Protein AF-A0A2Z5IQ96-F1 (afdb_monomer_lite)

Organism: NCBI:txid142651

Sequence (254 aa):
MIYIKNLKFLELTEFNGVIAIQNENSNKLLASFFQFEIENQDSIFRIEGTNVSIRNTIIIDNLTKLSDLYSFSAKNILTKMILNDDKLEYGTFINIPYLVKELEKINNQIDPNFLNLNFDKSKLFKNLLDINQDAFINKDNLDKWLNNYGTDSSSKPIIILNNLDFVNFQYLTKYLSKFYFIILTNNIFKVANNFDELEQCAIVERNEGICINSGLAIHNWVESEQNSSLEINESFNILKNDEFIQIKLKKYLI

Foldseek 3Di:
DKDFAQFAPPDQPPDLQEFEEADPDLVVVLVSLVVCCVVVVFARMQDPNDRHHPVQAAEAEQAAAVCNQADLDCPGLNVVVLVPDPCNDCVNPDPPVVVVVVVCVVCVVPPNPPDDDDDDSSVVCVVVDDDPRPHTDDLVVVLVSLVSDDQPDPDAHEYEYEAHQPAAPVSCVVRSVRHHYYYYHNDNLSRDQFLVSQQSYWYDDPSHTQGDNGSVVQLVVLCVVVVHDDDRNRSSVCCSPPVVSVVVVVVVRD

pLDDT: mean 90.59, std 7.18, range [59.62, 98.31]

Secondary structure (DSSP, 8-state):
-EEETTSBT-EETT--SEEEEE-S-HHHHHHHHHHHHHHHSS-SEEETTEEE-GGGSEEE-TT-BHHHH--SSTTSHHHHHHHT-GGG-GGGT--HHHHHHHHHHHHHHH-TTS------HHHHHHHH----TT-B--HHHHHHHHHH----SSSPPEEEEES-TT--HHHHGGGTTT-EEEEEES-GGGT-SSHHHHTTEEEEETTEEEE---HHHHHHHHHHHHTS---HHHHHHHHHH-HHHHHHHHHHH-

Radius of gyration: 25.37 Å; chains: 1; bounding box: 75×34×68 Å

Structure (mmCIF, N/CA/C/O backbone):
data_AF-A0A2Z5IQ96-F1
#
_entry.id   AF-A0A2Z5IQ96-F1
#
loop_
_atom_site.group_PDB
_atom_site.id
_atom_site.type_symbol
_atom_site.label_atom_id
_atom_site.label_alt_id
_atom_site.label_comp_id
_atom_site.label_asym_id
_atom_site.label_entity_id
_atom_site.label_seq_id
_atom_site.pdbx_PDB_ins_code
_atom_site.Cartn_x
_atom_site.Cartn_y
_atom_site.Cartn_z
_atom_site.occupancy
_atom_site.B_iso_or_equiv
_atom_site.auth_seq_id
_atom_site.auth_comp_id
_atom_site.auth_asym_id
_atom_site.auth_atom_id
_atom_site.pdbx_PDB_model_num
ATOM 1 N N . MET A 1 1 ? -2.584 -14.440 8.429 1.00 91.69 1 MET A N 1
ATOM 2 C CA . MET A 1 1 ? -2.147 -13.724 9.648 1.00 91.69 1 MET A CA 1
ATOM 3 C C . MET A 1 1 ? -1.192 -12.578 9.328 1.00 91.69 1 MET A C 1
ATOM 5 O O . MET A 1 1 ? -0.275 -12.778 8.533 1.00 91.69 1 MET A O 1
ATOM 9 N N . ILE A 1 2 ? -1.372 -11.426 9.978 1.00 94.25 2 ILE A N 1
ATOM 10 C CA . ILE A 1 2 ? -0.424 -10.302 10.030 1.00 94.25 2 ILE A CA 1
ATOM 11 C C . ILE A 1 2 ? -0.177 -9.898 11.490 1.00 94.25 2 ILE A C 1
ATOM 13 O O . ILE A 1 2 ? -1.110 -9.851 12.285 1.00 94.25 2 ILE A O 1
ATOM 17 N N . TYR A 1 3 ? 1.076 -9.607 11.832 1.00 95.38 3 TYR A N 1
ATOM 18 C CA . TYR A 1 3 ? 1.495 -9.114 13.145 1.00 95.38 3 TYR A CA 1
ATOM 19 C C . TYR A 1 3 ? 2.460 -7.931 12.989 1.00 95.38 3 TYR A C 1
ATOM 21 O O . TYR A 1 3 ? 3.391 -8.001 12.177 1.00 95.38 3 TYR A O 1
ATOM 29 N N . ILE A 1 4 ? 2.242 -6.858 13.759 1.00 95.12 4 ILE A N 1
ATOM 30 C CA . ILE A 1 4 ? 3.084 -5.649 13.764 1.00 95.12 4 ILE A CA 1
ATOM 31 C C . ILE A 1 4 ? 3.779 -5.538 15.120 1.00 95.12 4 ILE A C 1
ATOM 33 O O . ILE A 1 4 ? 3.165 -5.189 16.124 1.00 95.12 4 ILE A O 1
ATOM 37 N N . LYS A 1 5 ? 5.080 -5.837 15.152 1.00 93.75 5 LYS A N 1
ATOM 38 C CA . LYS A 1 5 ? 5.797 -6.168 16.395 1.00 93.75 5 LYS A CA 1
ATOM 39 C C . LYS A 1 5 ? 5.919 -5.020 17.399 1.00 93.75 5 LYS A C 1
ATOM 41 O O . LYS A 1 5 ? 6.035 -5.277 18.594 1.00 93.75 5 LYS A O 1
ATOM 46 N N . ASN A 1 6 ? 5.909 -3.767 16.944 1.00 92.12 6 ASN A N 1
ATOM 47 C CA . ASN A 1 6 ? 6.034 -2.608 17.833 1.00 92.12 6 ASN A CA 1
ATOM 48 C C . ASN A 1 6 ? 4.700 -2.142 18.435 1.00 92.12 6 ASN A C 1
ATOM 50 O O . ASN A 1 6 ? 4.705 -1.255 19.288 1.00 92.12 6 ASN A O 1
ATOM 54 N N . LEU A 1 7 ? 3.579 -2.717 17.997 1.00 91.88 7 LEU A N 1
ATOM 55 C CA . LEU A 1 7 ? 2.249 -2.407 18.501 1.00 91.88 7 LEU A CA 1
ATOM 56 C C . LEU A 1 7 ? 1.748 -3.592 19.311 1.00 91.88 7 LEU A C 1
ATOM 58 O O . LEU A 1 7 ? 1.557 -4.694 18.792 1.00 91.88 7 LEU A O 1
ATOM 62 N N . LYS A 1 8 ? 1.527 -3.370 20.607 1.00 83.94 8 LYS A N 1
ATOM 63 C CA . LYS A 1 8 ? 0.964 -4.418 21.461 1.00 83.94 8 LYS A CA 1
ATOM 64 C C . LYS A 1 8 ? -0.412 -4.806 20.932 1.00 83.94 8 LYS A C 1
ATOM 66 O O . LYS A 1 8 ? -1.179 -3.927 20.553 1.00 83.94 8 LYS A O 1
ATOM 71 N N . PHE A 1 9 ? -0.703 -6.104 20.935 1.00 81.81 9 PHE A N 1
ATOM 72 C CA . PHE A 1 9 ? -1.999 -6.677 20.551 1.00 81.81 9 PHE A CA 1
ATOM 73 C C . PHE A 1 9 ? -2.415 -6.497 19.082 1.00 81.81 9 PHE A C 1
ATOM 75 O O . PHE A 1 9 ? -3.489 -6.964 18.705 1.00 81.81 9 PHE A O 1
ATOM 82 N N . LEU A 1 10 ? -1.560 -5.922 18.224 1.00 89.62 10 LEU A N 1
ATOM 83 C CA . LEU A 1 10 ? -1.856 -5.838 16.795 1.00 89.62 10 LEU A CA 1
ATOM 84 C C . LEU A 1 10 ? -1.446 -7.129 16.079 1.00 89.62 10 LEU A C 1
ATOM 86 O O . LEU A 1 10 ? -0.408 -7.207 15.416 1.00 89.62 10 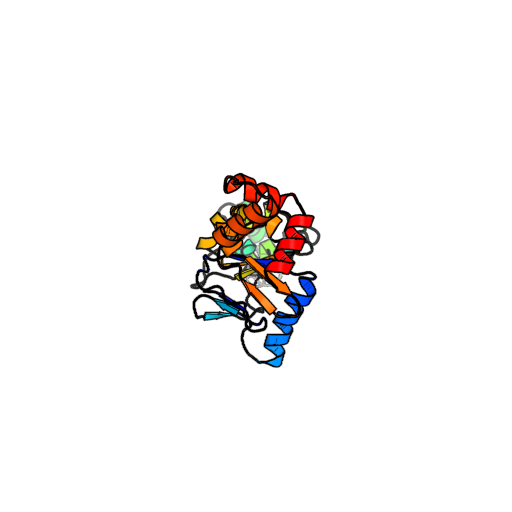LEU A O 1
ATOM 90 N N . GLU A 1 11 ? -2.299 -8.136 16.225 1.00 91.81 11 GLU A N 1
ATOM 91 C CA . GLU A 1 11 ? -2.243 -9.416 15.528 1.00 91.81 11 GLU A CA 1
ATOM 92 C C . GLU A 1 11 ? -3.613 -9.727 14.922 1.00 91.81 11 GLU A C 1
ATOM 94 O O . GLU A 1 11 ? -4.591 -9.908 15.643 1.00 91.81 11 GLU A O 1
ATOM 99 N N . LEU A 1 12 ? -3.677 -9.813 13.593 1.00 91.94 12 LEU A N 1
ATOM 100 C CA . LEU A 1 12 ? -4.879 -10.219 12.871 1.00 91.94 12 LEU A CA 1
ATOM 101 C C . LEU A 1 12 ? -4.653 -11.615 12.288 1.00 91.94 12 LEU A C 1
ATOM 103 O O . LEU A 1 12 ? -3.850 -11.807 11.367 1.00 91.94 12 LEU A O 1
ATOM 107 N N . THR A 1 13 ? -5.350 -12.607 12.836 1.00 88.19 13 THR A N 1
ATOM 108 C CA . THR A 1 13 ? -5.222 -14.022 12.457 1.00 88.19 13 THR A CA 1
ATOM 109 C C . THR A 1 13 ? -5.745 -14.265 11.040 1.00 88.19 13 THR A C 1
ATOM 111 O O . THR A 1 13 ? -5.006 -14.774 10.184 1.00 88.19 13 THR A O 1
ATOM 114 N N . GLU A 1 14 ? -6.954 -13.785 10.753 1.00 89.69 14 GLU A N 1
ATOM 115 C CA . GLU A 1 14 ? -7.668 -13.912 9.474 1.00 89.69 14 GLU A CA 1
ATOM 116 C C . GLU A 1 14 ? -7.339 -12.777 8.491 1.00 89.69 14 GLU A C 1
ATOM 118 O O . GLU A 1 14 ? -8.202 -12.096 7.946 1.00 89.69 14 GLU A O 1
ATOM 123 N N . PHE A 1 15 ? -6.044 -12.563 8.262 1.00 92.31 15 PHE A N 1
ATOM 124 C CA . PHE A 1 15 ? -5.566 -11.588 7.280 1.00 92.31 15 PHE A CA 1
ATOM 125 C C . PHE A 1 15 ? -5.867 -12.045 5.848 1.00 92.31 15 PHE A C 1
ATOM 127 O O . PHE A 1 15 ? -5.332 -13.066 5.409 1.00 92.31 15 PHE A O 1
ATOM 134 N N . ASN A 1 16 ? -6.647 -11.256 5.108 1.00 91.25 16 ASN A N 1
ATOM 135 C CA . ASN A 1 16 ? -7.028 -11.538 3.716 1.00 91.25 16 ASN A CA 1
ATOM 136 C C . ASN A 1 16 ? -6.152 -10.821 2.665 1.00 91.25 16 ASN A C 1
ATOM 138 O O . ASN A 1 16 ? -6.453 -10.830 1.470 1.00 91.25 16 ASN A O 1
ATOM 142 N N . GLY A 1 17 ? -5.060 -10.201 3.111 1.00 95.06 17 GLY A N 1
ATOM 143 C CA . GLY A 1 17 ? -4.108 -9.492 2.266 1.00 95.06 17 GLY A CA 1
ATOM 144 C C . GLY A 1 17 ? -4.157 -7.969 2.384 1.00 95.06 17 GLY A C 1
ATOM 145 O O . GLY A 1 17 ? -3.295 -7.299 1.818 1.00 95.06 17 GLY A O 1
ATOM 146 N N . VAL A 1 18 ? -5.101 -7.408 3.138 1.00 97.25 18 VAL A N 1
ATOM 147 C CA . VAL A 1 18 ? -5.166 -5.973 3.426 1.00 97.25 18 VAL A CA 1
ATOM 148 C C . VAL A 1 18 ? -5.562 -5.729 4.878 1.00 97.25 18 VAL A C 1
ATOM 150 O O . VAL A 1 18 ? -6.421 -6.414 5.413 1.00 97.25 18 VAL A O 1
ATOM 153 N N . ILE A 1 19 ? -4.918 -4.756 5.520 1.00 97.19 19 ILE A N 1
ATOM 154 C CA . ILE A 1 19 ? -5.297 -4.257 6.846 1.00 97.19 19 ILE A CA 1
ATOM 155 C C . ILE A 1 19 ? -5.376 -2.733 6.805 1.00 97.19 19 ILE A C 1
ATOM 157 O O . ILE A 1 19 ? -4.525 -2.090 6.187 1.00 97.19 19 ILE A O 1
ATOM 161 N N . ALA A 1 20 ? -6.368 -2.146 7.471 1.00 97.81 20 ALA A N 1
ATOM 162 C CA . ALA A 1 20 ? -6.439 -0.706 7.689 1.00 97.81 20 ALA A CA 1
ATOM 163 C C . ALA A 1 20 ? -6.168 -0.366 9.156 1.00 97.81 20 ALA A C 1
ATOM 165 O O . ALA A 1 20 ? -6.763 -0.932 10.062 1.00 97.81 20 ALA A O 1
ATOM 166 N N . ILE A 1 21 ? -5.264 0.570 9.407 1.00 97.38 21 ILE A N 1
ATOM 167 C CA . ILE A 1 21 ? -4.833 0.954 10.745 1.00 97.38 21 ILE A CA 1
ATOM 168 C C . ILE A 1 21 ? -5.217 2.410 10.948 1.00 97.38 21 ILE A C 1
ATOM 170 O O . ILE A 1 21 ? -4.658 3.311 10.317 1.00 97.38 21 ILE A O 1
ATOM 174 N N . GLN A 1 22 ? -6.184 2.629 11.833 1.00 95.94 22 GLN A N 1
ATOM 175 C CA . GLN A 1 22 ? -6.559 3.960 12.261 1.00 95.94 22 GLN A CA 1
ATOM 176 C C . GLN A 1 22 ? -5.535 4.500 13.247 1.00 95.94 22 GLN A C 1
ATOM 178 O O . GLN A 1 22 ? -5.270 3.865 14.268 1.00 95.94 22 GLN A O 1
ATOM 183 N N . ASN A 1 23 ? -5.036 5.707 13.014 1.00 94.62 23 ASN A N 1
ATOM 184 C CA . ASN A 1 23 ? -4.225 6.403 13.995 1.00 94.62 23 ASN A CA 1
ATOM 185 C C . ASN A 1 23 ? -4.280 7.929 13.812 1.00 94.62 23 ASN A C 1
ATOM 187 O O . ASN A 1 23 ? -4.589 8.428 12.736 1.00 94.62 23 ASN A O 1
ATOM 191 N N . GLU A 1 24 ? -3.956 8.688 14.859 1.00 91.50 24 GLU A N 1
ATOM 192 C CA . GLU A 1 24 ? -4.026 10.159 14.800 1.00 91.50 24 GLU A CA 1
ATOM 193 C C . GLU A 1 24 ? -2.941 10.786 13.911 1.00 91.50 24 GLU A C 1
ATOM 195 O O . GLU A 1 24 ? -3.149 11.837 13.312 1.00 91.50 24 GLU A O 1
ATOM 200 N N . ASN A 1 25 ? -1.761 10.161 13.836 1.00 93.25 25 ASN A N 1
ATOM 201 C CA . ASN A 1 25 ? -0.618 10.687 13.092 1.00 93.25 25 ASN A CA 1
ATOM 202 C C . ASN A 1 25 ? 0.158 9.563 12.404 1.00 93.25 25 ASN A C 1
ATOM 204 O O . ASN A 1 25 ? 1.082 8.969 12.970 1.00 93.25 25 ASN A O 1
ATOM 208 N N . SER A 1 26 ? -0.238 9.236 11.179 1.00 93.44 26 SER A N 1
ATOM 209 C CA . SER A 1 26 ? 0.318 8.116 10.411 1.00 93.44 26 SER A CA 1
ATOM 210 C C . SER A 1 26 ? 1.814 8.261 10.131 1.00 93.44 26 SER A C 1
ATOM 212 O O . SER A 1 26 ? 2.533 7.270 10.187 1.00 93.44 26 SER A O 1
ATOM 214 N N . ASN A 1 27 ? 2.325 9.487 9.975 1.00 94.06 27 ASN A N 1
ATOM 215 C CA . ASN A 1 27 ? 3.763 9.733 9.807 1.00 94.06 27 ASN A CA 1
ATOM 216 C C . ASN A 1 27 ? 4.558 9.386 11.072 1.00 94.06 27 ASN A C 1
ATOM 218 O O . ASN A 1 27 ? 5.619 8.768 10.992 1.00 94.06 27 ASN A O 1
ATOM 222 N N . LYS A 1 28 ? 4.035 9.733 12.255 1.00 94.19 28 LYS A N 1
ATOM 223 C CA . LYS A 1 28 ? 4.647 9.349 13.536 1.00 94.19 28 LYS A CA 1
ATOM 224 C C . LYS A 1 28 ? 4.626 7.831 13.729 1.00 94.19 28 LYS A C 1
ATOM 226 O O . LYS A 1 28 ? 5.604 7.265 14.213 1.00 94.19 28 LYS A O 1
ATOM 231 N N . LEU A 1 29 ? 3.538 7.175 13.327 1.00 95.19 29 LEU A N 1
ATOM 232 C CA . LEU A 1 29 ? 3.438 5.718 13.375 1.00 95.19 29 LEU A CA 1
ATOM 233 C C . LEU A 1 29 ? 4.441 5.049 12.423 1.00 95.19 29 LEU A C 1
ATOM 235 O O . LEU A 1 29 ? 5.185 4.174 12.855 1.00 95.19 29 LEU A O 1
ATOM 239 N N . LEU A 1 30 ? 4.555 5.519 11.179 1.00 95.50 30 LEU A N 1
ATOM 240 C CA . LEU A 1 30 ? 5.578 5.059 10.233 1.00 95.50 30 LEU A CA 1
ATOM 241 C C . LEU A 1 30 ? 6.993 5.218 10.792 1.00 95.50 30 LEU A C 1
ATOM 243 O O . LEU A 1 30 ? 7.779 4.275 10.751 1.00 95.50 30 LEU A O 1
ATOM 247 N N . ALA A 1 31 ? 7.312 6.381 11.366 1.00 95.88 31 ALA A N 1
ATOM 248 C CA . ALA A 1 31 ? 8.610 6.608 11.997 1.00 95.88 31 ALA A CA 1
ATOM 249 C C . ALA A 1 31 ? 8.885 5.592 13.120 1.00 95.88 31 ALA A C 1
ATOM 251 O O . ALA A 1 31 ? 9.999 5.085 13.231 1.00 95.88 31 ALA A O 1
ATOM 252 N N . SER A 1 32 ? 7.863 5.232 13.905 1.00 95.31 32 SER A N 1
ATOM 253 C CA . SER A 1 32 ? 7.995 4.213 14.953 1.00 95.31 32 SER A CA 1
ATOM 254 C C . SER A 1 32 ? 8.300 2.812 14.407 1.00 95.31 32 SER A C 1
ATOM 256 O O . SER A 1 32 ? 9.000 2.048 15.070 1.00 95.31 32 SER A O 1
ATOM 258 N N . PHE A 1 33 ? 7.835 2.479 13.196 1.00 96.25 33 PHE A N 1
ATOM 259 C CA . PHE A 1 33 ? 8.172 1.215 12.537 1.00 96.25 33 PHE A CA 1
ATOM 260 C C . PHE A 1 33 ? 9.654 1.167 12.159 1.00 96.25 33 PHE A C 1
ATOM 262 O O . PHE A 1 33 ? 10.331 0.190 12.466 1.00 96.25 33 PHE A O 1
ATOM 269 N N . PHE A 1 34 ? 10.182 2.238 11.556 1.00 96.94 34 PHE A N 1
ATOM 270 C CA . PHE A 1 34 ? 11.615 2.339 11.258 1.00 96.94 34 PHE A CA 1
ATOM 271 C C . PHE A 1 34 ? 12.467 2.293 12.528 1.00 96.94 34 PHE A C 1
ATOM 273 O O . PHE A 1 34 ? 13.485 1.601 12.558 1.00 96.94 34 PHE A O 1
ATOM 280 N N . GLN A 1 35 ? 12.040 3.003 13.575 1.00 96.62 35 GLN A N 1
ATOM 281 C CA . GLN A 1 35 ? 12.749 3.046 14.849 1.00 96.62 35 GLN A CA 1
ATOM 282 C C . GLN A 1 35 ? 12.830 1.660 15.496 1.00 96.62 35 GLN A C 1
ATOM 284 O O . GLN A 1 35 ? 13.907 1.256 15.930 1.00 96.62 35 GLN A O 1
ATOM 289 N N . PHE A 1 36 ? 11.731 0.900 15.480 1.00 96.62 36 PHE A N 1
ATOM 290 C CA . PHE A 1 36 ? 11.710 -0.466 15.995 1.00 96.62 36 PHE A CA 1
ATOM 291 C C . PHE A 1 36 ? 12.774 -1.348 15.331 1.00 96.62 36 PHE A C 1
ATOM 293 O O . PHE A 1 36 ? 13.508 -2.038 16.036 1.00 96.62 36 PHE A O 1
ATOM 300 N N . GLU A 1 37 ? 12.903 -1.312 14.001 1.00 97.06 37 GLU A N 1
ATOM 301 C CA . GLU A 1 37 ? 13.897 -2.146 13.310 1.00 97.06 37 GLU A CA 1
ATOM 302 C C . GLU A 1 37 ? 15.337 -1.738 13.621 1.00 97.06 37 GLU A C 1
ATOM 304 O O . GLU A 1 37 ? 16.223 -2.589 13.679 1.00 97.06 37 GLU A O 1
ATOM 309 N N . ILE A 1 38 ? 15.581 -0.439 13.818 1.00 96.44 38 ILE A N 1
ATOM 310 C CA . ILE A 1 38 ? 16.902 0.078 14.191 1.00 96.44 38 ILE A CA 1
ATOM 311 C C . ILE A 1 38 ? 17.279 -0.394 15.598 1.00 96.44 38 ILE A C 1
ATOM 313 O O . ILE A 1 38 ? 18.397 -0.862 15.803 1.00 96.44 38 ILE A O 1
ATOM 317 N N . GLU A 1 39 ? 16.354 -0.282 16.552 1.00 96.69 39 GLU A N 1
ATOM 318 C CA . GLU A 1 39 ? 16.591 -0.613 17.961 1.00 96.69 39 GLU A CA 1
ATOM 319 C C . GLU A 1 39 ? 16.686 -2.120 18.210 1.00 96.69 39 GLU A C 1
ATOM 321 O O . GLU A 1 39 ? 17.516 -2.560 19.003 1.00 96.69 39 GLU A O 1
ATOM 326 N N . ASN A 1 40 ? 15.854 -2.914 17.532 1.00 95.56 40 ASN A N 1
ATOM 327 C CA . ASN A 1 40 ? 15.702 -4.344 17.816 1.00 95.56 40 ASN A CA 1
ATOM 328 C C . ASN A 1 40 ? 16.445 -5.244 16.823 1.00 95.56 40 ASN A C 1
ATOM 330 O O . ASN A 1 40 ? 16.528 -6.448 17.051 1.00 95.56 40 ASN A O 1
ATOM 334 N N . GLN A 1 41 ? 16.971 -4.686 15.724 1.00 94.50 41 GLN A N 1
ATOM 335 C CA . GLN A 1 41 ? 17.593 -5.446 14.630 1.00 94.50 41 GLN A CA 1
ATOM 336 C C . GLN A 1 41 ? 16.693 -6.572 14.083 1.00 94.50 41 GLN A C 1
ATOM 338 O O . GLN A 1 41 ? 17.177 -7.587 13.582 1.00 94.50 41 GLN A O 1
ATOM 343 N N . ASP A 1 42 ? 15.375 -6.386 14.165 1.00 94.75 42 ASP A N 1
ATOM 344 C CA . ASP A 1 42 ? 14.360 -7.339 13.725 1.00 94.75 42 ASP A CA 1
ATOM 345 C C . ASP A 1 42 ? 13.368 -6.651 12.777 1.00 94.75 42 ASP A C 1
ATOM 347 O O . ASP A 1 42 ? 13.164 -5.440 12.821 1.00 94.75 42 ASP A O 1
ATOM 351 N N . SER A 1 43 ? 12.753 -7.439 11.901 1.00 96.06 43 SER A N 1
ATOM 352 C CA . SER A 1 43 ? 11.723 -6.984 10.966 1.00 96.06 43 SER A CA 1
ATOM 353 C C . SER A 1 43 ? 10.453 -6.583 11.702 1.00 96.06 43 SER A C 1
ATOM 355 O O . SER A 1 43 ? 9.970 -7.357 12.531 1.00 96.06 43 SER A O 1
ATOM 357 N N . ILE A 1 44 ? 9.870 -5.435 11.355 1.00 96.69 44 ILE A N 1
ATOM 358 C CA . ILE A 1 44 ? 8.672 -4.925 12.034 1.00 96.69 44 ILE A CA 1
ATOM 359 C C . ILE A 1 44 ? 7.405 -5.739 11.742 1.00 96.69 44 ILE A C 1
ATOM 361 O O . ILE A 1 44 ? 6.518 -5.827 12.593 1.00 96.69 44 ILE A O 1
ATOM 365 N N . PHE A 1 45 ? 7.313 -6.353 10.561 1.00 96.62 45 PHE A N 1
ATOM 366 C CA . PHE A 1 45 ? 6.136 -7.107 10.145 1.00 96.62 45 PHE A CA 1
ATOM 367 C C . PHE A 1 45 ? 6.396 -8.608 10.196 1.00 96.62 45 PHE A C 1
ATOM 369 O O . PHE A 1 45 ? 7.476 -9.086 9.840 1.00 96.62 45 PHE A O 1
ATOM 376 N N . ARG A 1 46 ? 5.368 -9.372 10.564 1.00 95.44 46 ARG A N 1
ATOM 377 C CA . ARG A 1 46 ? 5.281 -10.804 10.275 1.00 95.44 46 ARG A CA 1
ATOM 378 C C . ARG A 1 46 ? 3.987 -11.069 9.517 1.00 95.44 46 ARG A C 1
ATOM 380 O O . ARG A 1 46 ? 2.909 -10.983 10.096 1.00 95.44 46 ARG A O 1
ATOM 387 N N . ILE A 1 47 ? 4.095 -11.382 8.230 1.00 93.94 47 ILE A N 1
ATOM 388 C CA . ILE A 1 47 ? 2.956 -11.623 7.338 1.00 93.94 47 ILE A CA 1
ATOM 389 C C . ILE A 1 47 ? 3.026 -13.059 6.850 1.00 93.94 47 ILE A C 1
ATOM 391 O O . ILE A 1 47 ? 4.054 -13.490 6.333 1.00 93.94 47 ILE A O 1
ATOM 395 N N . GLU A 1 48 ? 1.949 -13.812 7.072 1.00 90.88 48 GLU A N 1
ATOM 396 C CA . GLU A 1 48 ? 1.839 -15.229 6.695 1.00 90.88 48 GLU A CA 1
ATOM 397 C C . GLU A 1 48 ? 3.051 -16.059 7.151 1.00 90.88 48 GLU A C 1
ATOM 399 O O . GLU A 1 48 ? 3.602 -16.887 6.434 1.00 90.88 48 GLU A O 1
ATOM 404 N N . GLY A 1 49 ? 3.507 -15.788 8.376 1.00 89.56 49 GLY A N 1
ATOM 405 C CA . GLY A 1 49 ? 4.638 -16.477 8.992 1.00 89.56 49 GLY A CA 1
ATOM 406 C C . GLY A 1 49 ? 6.018 -15.954 8.584 1.00 89.56 49 GLY A C 1
ATOM 407 O O . GLY A 1 49 ? 6.985 -16.284 9.270 1.00 89.56 49 GLY A O 1
ATOM 408 N N . THR A 1 50 ? 6.114 -15.093 7.570 1.00 92.44 50 THR A N 1
ATOM 409 C CA . THR A 1 50 ? 7.374 -14.527 7.070 1.00 92.44 50 THR A CA 1
ATOM 410 C C . THR A 1 50 ? 7.659 -13.173 7.717 1.00 92.44 50 THR A C 1
ATOM 412 O O . THR A 1 50 ? 6.796 -12.299 7.752 1.00 92.44 50 THR A O 1
ATOM 415 N N . ASN A 1 51 ? 8.880 -12.987 8.223 1.00 94.69 51 ASN A N 1
ATOM 416 C CA . ASN A 1 51 ? 9.351 -11.697 8.728 1.00 94.69 51 ASN A CA 1
ATOM 417 C C . ASN A 1 51 ? 9.659 -10.759 7.553 1.00 94.69 51 ASN A C 1
ATOM 419 O O . ASN A 1 51 ? 10.404 -11.138 6.648 1.00 94.69 51 ASN A O 1
ATOM 423 N N . VAL A 1 52 ? 9.107 -9.544 7.569 1.00 94.94 52 VAL A N 1
ATOM 424 C CA . VAL A 1 52 ? 9.307 -8.556 6.504 1.00 94.94 52 VAL A CA 1
ATOM 425 C C . VAL A 1 52 ? 9.701 -7.207 7.082 1.00 94.94 52 VAL A C 1
ATOM 427 O O . VAL A 1 52 ? 9.019 -6.662 7.951 1.00 94.94 52 VAL A O 1
ATOM 430 N N . SER A 1 53 ? 10.819 -6.678 6.585 1.00 95.75 53 SER A N 1
ATOM 431 C CA . SER A 1 53 ? 11.318 -5.373 7.000 1.00 95.75 53 SER A CA 1
ATOM 432 C C . SER A 1 53 ? 10.536 -4.237 6.341 1.00 95.75 53 SER A C 1
ATOM 434 O O . SER A 1 53 ? 10.214 -4.331 5.153 1.00 95.75 53 SER A O 1
ATOM 436 N N . ILE A 1 54 ? 10.309 -3.127 7.055 1.00 96.06 54 ILE A N 1
ATOM 437 C CA . ILE A 1 54 ? 9.728 -1.907 6.470 1.00 96.06 54 ILE A CA 1
ATOM 438 C C . ILE A 1 54 ? 10.570 -1.371 5.309 1.00 96.06 54 ILE A C 1
ATOM 440 O O . ILE A 1 54 ? 10.029 -0.825 4.350 1.00 96.06 54 ILE A O 1
ATOM 444 N N . ARG A 1 55 ? 11.889 -1.601 5.329 1.00 93.56 55 ARG A N 1
ATOM 445 C CA . ARG A 1 55 ? 12.803 -1.206 4.243 1.00 93.56 55 ARG A CA 1
ATOM 446 C C . ARG A 1 55 ? 12.528 -1.943 2.931 1.00 93.56 55 ARG A C 1
ATOM 448 O O . ARG A 1 55 ? 12.946 -1.473 1.879 1.00 93.56 55 ARG A O 1
ATOM 455 N N . ASN A 1 56 ? 11.824 -3.072 2.996 1.00 92.00 56 ASN A N 1
ATOM 456 C CA . ASN A 1 56 ? 11.419 -3.869 1.840 1.00 92.00 56 ASN A CA 1
ATOM 457 C C . ASN A 1 56 ? 9.961 -3.597 1.424 1.00 92.00 56 ASN A C 1
ATOM 459 O O . ASN A 1 56 ? 9.387 -4.380 0.667 1.00 92.00 56 ASN A O 1
ATOM 463 N N . THR A 1 57 ? 9.350 -2.520 1.925 1.00 94.62 57 THR A N 1
ATOM 464 C CA . THR A 1 57 ? 7.982 -2.115 1.576 1.00 94.62 57 THR A CA 1
ATOM 465 C C . THR A 1 57 ? 7.982 -0.900 0.659 1.00 94.62 57 THR A C 1
ATOM 467 O O . THR A 1 57 ? 8.921 -0.103 0.656 1.00 94.62 57 THR A O 1
ATOM 470 N N . ILE A 1 58 ? 6.920 -0.759 -0.130 1.00 94.81 58 ILE A N 1
ATOM 471 C CA . ILE A 1 58 ? 6.685 0.429 -0.953 1.00 94.81 58 ILE A CA 1
ATOM 472 C C . ILE A 1 58 ? 5.733 1.331 -0.175 1.00 94.81 58 ILE A C 1
ATOM 474 O O . ILE A 1 58 ? 4.603 0.934 0.094 1.00 94.81 58 ILE A O 1
ATOM 478 N N . ILE A 1 59 ? 6.182 2.525 0.198 1.00 96.88 59 ILE A N 1
ATOM 479 C CA . ILE A 1 59 ? 5.363 3.504 0.921 1.00 96.88 59 ILE A CA 1
ATOM 480 C C . ILE A 1 59 ? 4.853 4.531 -0.086 1.00 96.88 59 ILE A C 1
ATOM 482 O O . ILE A 1 59 ? 5.643 5.080 -0.850 1.00 96.88 59 ILE A O 1
ATOM 486 N N . ILE A 1 60 ? 3.541 4.763 -0.095 1.00 97.19 60 ILE A N 1
ATOM 487 C CA . ILE A 1 60 ? 2.876 5.709 -0.992 1.00 97.19 60 ILE A CA 1
ATOM 488 C C . ILE A 1 60 ? 1.993 6.641 -0.165 1.00 97.19 60 ILE A C 1
ATOM 490 O O . ILE A 1 60 ? 1.139 6.190 0.598 1.00 97.19 60 ILE A O 1
ATOM 494 N N . ASP A 1 61 ? 2.178 7.940 -0.355 1.00 96.00 61 ASP A N 1
ATOM 495 C CA . ASP A 1 61 ? 1.400 9.028 0.233 1.00 96.00 61 ASP A CA 1
ATOM 496 C C . ASP A 1 61 ? 1.069 10.104 -0.821 1.00 96.00 61 ASP A C 1
ATOM 498 O O . ASP A 1 61 ? 1.412 9.978 -1.999 1.00 96.00 61 ASP A O 1
ATOM 502 N N . ASN A 1 62 ? 0.400 11.181 -0.402 1.00 92.25 62 ASN A N 1
ATOM 503 C CA . ASN A 1 62 ? 0.029 12.290 -1.292 1.00 92.25 62 ASN A CA 1
ATOM 504 C C . ASN A 1 62 ? 1.232 13.093 -1.833 1.00 92.25 62 ASN A C 1
ATOM 506 O O . ASN A 1 62 ? 1.058 13.899 -2.744 1.00 92.25 62 ASN A O 1
ATOM 510 N N . LEU A 1 63 ? 2.434 12.915 -1.273 1.00 94.69 63 LEU A N 1
ATOM 511 C CA . LEU A 1 63 ? 3.664 13.579 -1.717 1.00 94.69 63 LEU A CA 1
ATOM 512 C C . LEU A 1 63 ? 4.520 12.685 -2.615 1.00 94.69 63 LEU A C 1
ATOM 514 O O . LEU A 1 63 ? 5.503 13.157 -3.188 1.00 94.69 63 LEU A O 1
ATOM 518 N N . THR A 1 64 ? 4.145 11.417 -2.759 1.00 95.56 64 THR A N 1
ATOM 519 C CA . THR A 1 64 ? 4.872 10.462 -3.581 1.00 95.56 64 THR A CA 1
ATOM 520 C C . THR A 1 64 ? 4.748 10.859 -5.047 1.00 95.56 64 THR A C 1
ATOM 522 O O . THR A 1 64 ? 3.651 11.068 -5.583 1.00 95.56 64 THR A O 1
ATOM 525 N N . LYS A 1 65 ? 5.897 10.978 -5.707 1.00 94.94 65 LYS A N 1
ATOM 526 C CA . LYS A 1 65 ? 5.990 11.364 -7.111 1.00 94.94 65 LYS A CA 1
ATOM 527 C C . LYS A 1 65 ? 5.963 10.123 -7.989 1.00 94.94 65 LYS A C 1
ATOM 529 O O . LYS A 1 65 ? 6.414 9.045 -7.609 1.00 94.94 65 LYS A O 1
ATOM 534 N N . LEU A 1 66 ? 5.498 10.272 -9.226 1.00 92.75 66 LEU A N 1
ATOM 535 C CA . LEU A 1 66 ? 5.567 9.190 -10.209 1.00 92.75 66 LEU A CA 1
ATOM 536 C C . LEU A 1 66 ? 7.006 8.753 -10.492 1.00 92.75 66 LEU A C 1
ATOM 538 O O . LEU A 1 66 ? 7.234 7.573 -10.750 1.00 92.75 66 LEU A O 1
ATOM 542 N N . SER A 1 67 ? 7.968 9.670 -10.397 1.00 91.56 67 SER A N 1
ATOM 543 C CA . SER A 1 67 ? 9.401 9.381 -10.509 1.00 91.56 67 SER A CA 1
ATOM 544 C C . SER A 1 67 ? 9.921 8.414 -9.441 1.00 91.56 67 SER A C 1
ATOM 546 O O . SER A 1 67 ? 10.916 7.732 -9.678 1.00 91.56 67 SER A O 1
ATOM 548 N N . ASP A 1 68 ? 9.248 8.314 -8.291 1.00 90.12 68 ASP A N 1
ATOM 549 C CA . ASP A 1 68 ? 9.624 7.381 -7.223 1.00 90.12 68 ASP A CA 1
ATOM 550 C C . ASP A 1 68 ? 9.209 5.941 -7.578 1.00 90.12 68 ASP A C 1
ATOM 552 O O . ASP A 1 68 ? 9.852 4.971 -7.173 1.00 90.12 68 ASP A O 1
ATOM 556 N N . LEU A 1 69 ? 8.159 5.792 -8.396 1.00 89.31 69 LEU A N 1
ATOM 557 C CA . LEU A 1 69 ? 7.634 4.503 -8.853 1.00 89.31 69 LEU A CA 1
ATOM 558 C C . LEU A 1 69 ? 8.168 4.075 -10.228 1.00 89.31 69 LEU A C 1
ATOM 560 O O . LEU A 1 69 ? 8.337 2.878 -10.485 1.00 89.31 69 LEU A O 1
ATOM 564 N N . TYR A 1 70 ? 8.447 5.032 -11.113 1.00 88.75 70 TYR A N 1
ATOM 565 C CA . TYR A 1 70 ? 8.915 4.823 -12.482 1.00 88.75 70 TYR A CA 1
ATOM 566 C C . TYR A 1 70 ? 10.320 5.405 -12.663 1.00 88.75 70 TYR A C 1
ATOM 568 O O . TYR A 1 70 ? 10.543 6.595 -12.480 1.00 88.75 70 TYR A O 1
ATOM 576 N N . SER A 1 71 ? 11.277 4.571 -13.073 1.00 82.50 71 SER A N 1
ATOM 577 C CA . SER A 1 71 ? 12.669 4.970 -13.305 1.00 82.50 71 SER A CA 1
ATOM 578 C C . SER A 1 71 ? 13.296 4.190 -14.458 1.00 82.50 71 SER A C 1
ATOM 580 O O . SER A 1 71 ? 12.892 3.069 -14.758 1.00 82.50 71 SER A O 1
ATOM 582 N N . PHE A 1 72 ? 14.357 4.733 -15.058 1.00 80.69 72 PHE A N 1
ATOM 583 C CA . PHE A 1 72 ? 15.141 4.049 -16.099 1.00 80.69 72 PHE A CA 1
ATOM 584 C C . PHE A 1 72 ? 16.118 2.990 -15.552 1.00 80.69 72 PHE A C 1
ATOM 586 O O . PHE A 1 72 ? 17.174 2.744 -16.135 1.00 80.69 72 PHE A O 1
ATOM 593 N N . SER A 1 73 ? 15.819 2.374 -14.405 1.00 79.31 73 SER A N 1
ATOM 594 C CA . SER A 1 73 ? 16.609 1.243 -13.905 1.00 79.31 73 SER A CA 1
ATOM 595 C C . SER A 1 73 ? 16.124 -0.066 -14.532 1.00 79.31 73 SER A C 1
ATOM 597 O O . SER A 1 73 ? 14.930 -0.243 -14.763 1.00 79.31 73 SER A O 1
ATOM 599 N N . ALA A 1 74 ? 17.033 -1.012 -14.793 1.00 66.81 74 ALA A N 1
ATOM 600 C CA . ALA A 1 74 ? 16.711 -2.259 -15.503 1.00 66.81 74 ALA A CA 1
ATOM 601 C C . ALA A 1 74 ? 15.619 -3.104 -14.818 1.00 66.81 74 ALA A C 1
ATOM 603 O O . ALA A 1 74 ? 14.871 -3.818 -15.478 1.00 66.81 74 ALA A O 1
ATOM 604 N N . LYS A 1 75 ? 15.511 -3.015 -13.486 1.00 73.19 75 LYS A N 1
ATOM 605 C CA . LYS A 1 75 ? 14.493 -3.731 -12.705 1.00 73.19 75 LYS A CA 1
ATOM 606 C C . LYS A 1 75 ? 13.143 -3.011 -12.670 1.00 73.19 75 LYS A C 1
ATOM 608 O O . LYS A 1 75 ? 12.147 -3.636 -12.313 1.00 73.19 75 LYS A O 1
ATOM 613 N N . ASN A 1 76 ? 13.102 -1.725 -13.018 1.00 82.94 76 ASN A N 1
ATOM 614 C CA . ASN A 1 76 ? 11.896 -0.919 -12.934 1.00 82.94 76 ASN A CA 1
ATOM 615 C C . ASN A 1 76 ? 10.955 -1.176 -14.114 1.00 82.94 76 ASN A C 1
ATOM 617 O O . ASN A 1 76 ? 11.362 -1.473 -15.239 1.00 82.94 76 ASN A O 1
ATOM 621 N N . ILE A 1 77 ? 9.673 -1.035 -13.815 1.00 84.25 77 ILE A N 1
ATOM 622 C CA . ILE A 1 77 ? 8.559 -1.240 -14.724 1.00 84.25 77 ILE A CA 1
ATOM 623 C C . ILE A 1 77 ? 8.640 -0.396 -15.997 1.00 84.25 77 ILE A C 1
ATOM 625 O O . ILE A 1 77 ? 8.387 -0.928 -17.072 1.00 84.25 77 ILE A O 1
ATOM 629 N N . LEU A 1 78 ? 9.071 0.868 -15.908 1.00 86.62 78 LEU A N 1
ATOM 630 C CA . LEU A 1 78 ? 9.192 1.751 -17.069 1.00 86.62 78 LEU A CA 1
ATOM 631 C C . LEU A 1 78 ? 10.160 1.167 -18.098 1.00 86.62 78 LEU A C 1
ATOM 633 O O . LEU A 1 78 ? 9.836 1.054 -19.277 1.00 86.62 78 LEU A O 1
ATOM 637 N N . THR A 1 79 ? 11.340 0.750 -17.636 1.00 84.50 79 THR A N 1
ATOM 638 C CA . THR A 1 79 ? 12.359 0.158 -18.501 1.00 84.50 79 THR A CA 1
ATOM 639 C C . THR A 1 79 ? 11.851 -1.128 -19.135 1.00 84.50 79 THR A C 1
ATOM 641 O O . THR A 1 79 ? 12.015 -1.306 -20.335 1.00 84.50 79 THR A O 1
ATOM 644 N N . LYS A 1 80 ? 11.181 -2.000 -18.372 1.00 83.81 80 LYS A N 1
ATOM 645 C CA . LYS A 1 80 ? 10.593 -3.234 -18.920 1.00 83.81 80 LYS A CA 1
ATOM 646 C C . LYS A 1 80 ? 9.540 -2.940 -19.987 1.00 83.81 80 LYS A C 1
ATOM 648 O O . LYS A 1 80 ? 9.570 -3.567 -21.038 1.00 83.81 80 LYS A O 1
ATOM 653 N N . MET A 1 81 ? 8.657 -1.968 -19.746 1.00 85.00 81 MET A N 1
ATOM 654 C CA . MET A 1 81 ? 7.645 -1.547 -20.718 1.00 85.00 81 MET A CA 1
ATOM 655 C C . MET A 1 81 ? 8.290 -1.048 -22.014 1.00 85.00 81 MET A C 1
ATOM 657 O O . MET A 1 81 ? 7.896 -1.478 -23.088 1.00 85.00 81 MET A O 1
ATOM 661 N N . ILE A 1 82 ? 9.320 -0.202 -21.918 1.00 84.62 82 ILE A N 1
ATOM 662 C CA . ILE A 1 82 ? 10.040 0.313 -23.091 1.00 84.62 82 ILE A CA 1
ATOM 663 C C . ILE A 1 82 ? 10.770 -0.811 -23.831 1.00 84.62 82 ILE A C 1
ATOM 665 O O . ILE A 1 82 ? 10.710 -0.890 -25.057 1.00 84.62 82 ILE A O 1
ATOM 669 N N . LEU A 1 83 ? 11.491 -1.670 -23.105 1.00 82.50 83 LEU A N 1
ATOM 670 C CA . LEU A 1 83 ? 12.290 -2.736 -23.705 1.00 82.50 83 LEU A CA 1
ATOM 671 C C . LEU A 1 83 ? 11.416 -3.764 -24.429 1.00 82.50 83 LEU A C 1
ATOM 673 O O . LEU A 1 83 ? 11.783 -4.153 -25.536 1.00 82.50 83 LEU A O 1
ATOM 677 N N . ASN A 1 84 ? 10.263 -4.110 -23.855 1.00 82.69 84 ASN A N 1
ATOM 678 C CA . ASN A 1 84 ? 9.333 -5.108 -24.387 1.00 82.69 84 ASN A CA 1
ATOM 679 C C . ASN A 1 84 ? 8.335 -4.551 -25.420 1.00 82.69 84 ASN A C 1
ATOM 681 O O . ASN A 1 84 ? 7.495 -5.304 -25.900 1.00 82.69 84 ASN A O 1
ATOM 685 N N . ASP A 1 85 ? 8.374 -3.253 -25.739 1.00 82.44 85 ASP A N 1
ATOM 686 C CA . ASP A 1 85 ? 7.530 -2.682 -26.792 1.00 82.44 85 ASP A CA 1
ATOM 687 C C . ASP A 1 85 ? 8.206 -2.834 -28.164 1.00 82.44 85 ASP A C 1
ATOM 689 O O . ASP A 1 85 ? 9.220 -2.178 -28.451 1.00 82.44 85 ASP A O 1
ATOM 693 N N . ASP A 1 86 ? 7.621 -3.691 -29.005 1.00 75.38 86 ASP A N 1
ATOM 694 C CA . ASP A 1 86 ? 8.049 -3.965 -30.383 1.00 75.38 86 ASP A CA 1
ATOM 695 C C . ASP A 1 86 ? 7.927 -2.724 -31.287 1.00 75.38 86 ASP A C 1
ATOM 697 O O . ASP A 1 86 ? 8.686 -2.555 -32.239 1.00 75.38 86 ASP A O 1
ATOM 701 N N . LYS A 1 87 ? 7.025 -1.779 -30.978 1.00 76.44 87 LYS A N 1
ATOM 702 C CA . LYS A 1 87 ? 6.922 -0.512 -31.730 1.00 76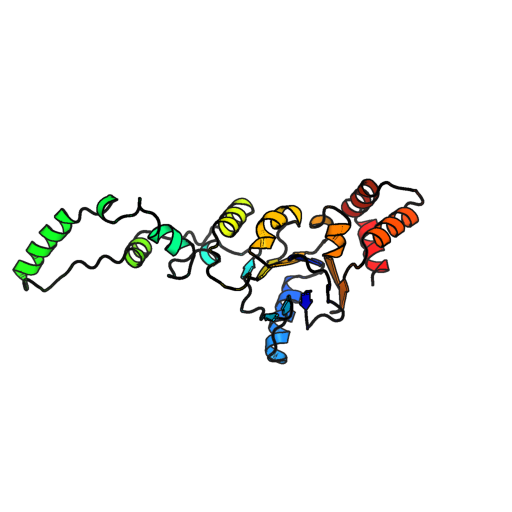.44 87 LYS A CA 1
ATOM 703 C C . LYS A 1 87 ? 8.086 0.434 -31.447 1.00 76.44 87 LYS A C 1
ATOM 705 O O . LYS A 1 87 ? 8.275 1.412 -32.168 1.00 76.44 87 LYS A O 1
ATOM 710 N N . LEU A 1 88 ? 8.853 0.161 -30.392 1.00 73.69 88 LEU A N 1
ATOM 711 C CA . LEU A 1 88 ? 10.032 0.922 -29.998 1.00 73.69 88 LEU A CA 1
ATOM 712 C C . LEU A 1 88 ? 11.341 0.257 -30.463 1.00 73.69 88 LEU A C 1
ATOM 714 O O . LEU A 1 88 ? 12.401 0.495 -29.880 1.00 73.69 88 LEU A O 1
ATOM 718 N N . GLU A 1 89 ? 11.308 -0.562 -31.514 1.00 73.44 89 GLU A N 1
ATOM 719 C CA . GLU A 1 89 ? 12.516 -1.083 -32.160 1.00 73.44 89 GLU A CA 1
ATOM 720 C C . GLU A 1 89 ? 13.346 0.017 -32.844 1.00 73.44 89 GLU A C 1
ATOM 722 O O . GLU A 1 89 ? 12.813 0.998 -33.365 1.00 73.44 89 GLU A O 1
ATOM 727 N N . TYR A 1 90 ? 14.674 -0.154 -32.883 1.00 68.31 90 TYR A N 1
ATOM 728 C CA . TYR A 1 90 ? 15.611 0.872 -33.366 1.00 68.31 90 TYR A CA 1
ATOM 729 C C . TYR A 1 90 ? 15.317 1.358 -34.791 1.00 68.31 90 TYR A C 1
ATOM 731 O O . TYR A 1 90 ? 15.433 2.551 -35.073 1.00 68.31 90 TYR A O 1
ATOM 739 N N . GLY A 1 91 ? 14.916 0.445 -35.681 1.00 65.25 91 GLY A N 1
ATOM 740 C CA . GLY A 1 91 ? 14.637 0.754 -37.087 1.00 65.25 91 GLY A CA 1
ATOM 741 C C . GLY A 1 91 ? 13.429 1.670 -37.294 1.00 65.25 91 GLY A C 1
ATOM 742 O O . GLY A 1 91 ? 13.275 2.235 -38.373 1.00 65.25 91 GLY A O 1
ATOM 743 N N . THR A 1 92 ? 12.597 1.849 -36.266 1.00 70.00 92 THR A N 1
ATOM 744 C CA . THR A 1 92 ? 11.354 2.626 -36.350 1.00 70.00 92 THR A CA 1
ATOM 745 C C . THR A 1 92 ? 11.582 4.136 -36.226 1.00 70.00 92 THR A C 1
ATOM 747 O O . THR A 1 92 ? 10.785 4.914 -36.740 1.00 70.00 92 THR A O 1
ATOM 750 N N . PHE A 1 93 ? 12.661 4.576 -35.568 1.00 74.06 93 PHE A N 1
ATOM 751 C CA . PHE A 1 93 ? 12.936 6.005 -35.328 1.00 74.06 93 PHE A CA 1
ATOM 752 C C . PHE A 1 93 ? 14.405 6.414 -35.516 1.00 74.06 93 PHE A C 1
ATOM 754 O O . PHE A 1 93 ? 14.700 7.609 -35.514 1.00 74.06 93 PHE A O 1
ATOM 761 N N . ILE A 1 94 ? 15.330 5.468 -35.729 1.00 76.94 94 ILE A N 1
ATOM 762 C CA . ILE A 1 94 ? 16.728 5.759 -36.077 1.00 76.94 94 ILE A CA 1
ATOM 763 C C . ILE A 1 94 ? 17.013 5.318 -37.513 1.00 76.94 94 ILE A C 1
ATOM 765 O O . ILE A 1 94 ? 16.898 4.144 -37.859 1.00 76.94 94 ILE A O 1
ATOM 769 N N . ASN A 1 95 ? 17.486 6.251 -38.344 1.00 85.06 95 ASN A N 1
ATOM 770 C CA . ASN A 1 95 ? 17.996 5.941 -39.680 1.00 85.06 95 ASN A CA 1
ATOM 771 C C . ASN A 1 95 ? 19.417 5.353 -39.586 1.00 85.06 95 ASN A C 1
ATOM 773 O O . ASN A 1 95 ? 20.415 6.049 -39.788 1.00 85.06 95 ASN A O 1
ATOM 777 N N . ILE A 1 96 ? 19.500 4.063 -39.242 1.00 84.31 96 ILE A N 1
ATOM 778 C CA . ILE A 1 96 ? 20.767 3.326 -39.108 1.00 84.31 96 ILE A CA 1
ATOM 779 C C . ILE A 1 96 ? 21.624 3.428 -40.385 1.00 84.31 96 ILE A C 1
ATOM 781 O O . ILE A 1 96 ? 22.804 3.754 -40.250 1.00 84.31 96 ILE A O 1
ATOM 785 N N . PRO A 1 97 ? 21.082 3.243 -41.611 1.00 86.75 97 PRO A N 1
ATOM 786 C CA . PRO A 1 97 ? 21.878 3.376 -42.834 1.00 86.75 97 PRO A CA 1
ATOM 787 C C . PRO A 1 97 ? 22.572 4.736 -42.980 1.00 86.75 97 PRO A C 1
ATOM 789 O O . PRO A 1 97 ? 23.728 4.800 -43.396 1.00 86.75 97 PRO A O 1
ATOM 792 N N . TYR A 1 98 ? 21.894 5.827 -42.612 1.00 88.75 98 TYR A N 1
ATOM 793 C CA . TYR A 1 98 ? 22.491 7.162 -42.637 1.00 88.75 98 TYR A CA 1
ATOM 794 C C . TYR A 1 98 ? 23.630 7.305 -41.615 1.00 88.75 98 TYR A C 1
ATOM 796 O O . TYR A 1 98 ? 24.702 7.799 -41.961 1.00 88.75 98 TYR A O 1
ATOM 804 N N . LEU A 1 99 ? 23.434 6.829 -40.379 1.00 87.56 99 LEU A N 1
ATOM 805 C CA . LEU A 1 99 ? 24.459 6.889 -39.329 1.00 87.56 99 LEU A CA 1
ATOM 806 C C . LEU A 1 99 ? 25.714 6.085 -39.679 1.00 87.56 99 LEU A C 1
ATOM 808 O O . LEU A 1 99 ? 26.818 6.571 -39.454 1.00 87.56 99 LEU A O 1
ATOM 812 N N . VAL A 1 100 ? 25.554 4.887 -40.252 1.00 89.25 100 VAL A N 1
ATOM 813 C CA . VAL A 1 100 ? 26.683 4.060 -40.713 1.00 89.25 100 VAL A CA 1
ATOM 814 C C . VAL A 1 100 ? 27.508 4.822 -41.749 1.00 89.25 100 VAL A C 1
ATOM 816 O O . VAL A 1 100 ? 28.723 4.916 -41.612 1.00 89.25 100 VAL A O 1
ATOM 819 N N . LYS A 1 101 ? 26.851 5.453 -42.730 1.00 90.94 101 LYS A N 1
ATOM 820 C CA . LYS A 1 101 ? 27.532 6.224 -43.776 1.00 90.94 101 LYS A CA 1
ATOM 821 C C . LYS A 1 101 ? 28.317 7.419 -43.223 1.00 90.94 101 LYS A C 1
ATOM 823 O O . LYS A 1 101 ? 29.422 7.690 -43.688 1.00 90.94 101 LYS A O 1
ATOM 828 N N . GLU A 1 102 ? 27.764 8.160 -42.263 1.00 93.25 102 GLU A N 1
ATOM 829 C CA . GLU A 1 102 ? 28.490 9.277 -41.640 1.00 93.25 102 GLU A CA 1
ATOM 830 C C . GLU A 1 102 ? 29.650 8.791 -40.757 1.00 93.25 102 GLU A C 1
ATOM 832 O O . GLU A 1 102 ? 30.716 9.406 -40.761 1.00 93.25 102 GLU A O 1
ATOM 837 N N . LEU A 1 103 ? 29.495 7.658 -40.065 1.00 92.12 103 LEU A N 1
ATOM 838 C CA . LEU A 1 103 ? 30.580 7.046 -39.294 1.00 92.12 103 LEU A CA 1
ATOM 839 C C . LEU A 1 103 ? 31.722 6.554 -40.177 1.00 92.12 103 LEU A C 1
ATOM 841 O O . LEU A 1 103 ? 32.877 6.811 -39.855 1.00 92.12 103 LEU A O 1
ATOM 845 N N . GLU A 1 104 ? 31.423 5.914 -41.308 1.00 92.69 104 GLU A N 1
ATOM 846 C CA . GLU A 1 104 ? 32.438 5.490 -42.277 1.00 92.69 104 GLU A CA 1
ATOM 847 C C . GLU A 1 104 ? 33.269 6.676 -42.776 1.00 92.69 104 GLU A C 1
ATOM 849 O O . GLU A 1 104 ? 34.490 6.575 -42.874 1.00 92.69 104 GLU A O 1
ATOM 854 N N . LYS A 1 105 ? 32.642 7.833 -43.041 1.00 93.44 105 LYS A N 1
ATOM 855 C CA . LYS A 1 105 ? 33.378 9.050 -43.424 1.00 93.44 105 LYS A CA 1
ATOM 856 C C . LYS A 1 105 ? 34.359 9.496 -42.341 1.00 93.44 105 LYS A C 1
ATOM 858 O O . LYS A 1 105 ? 35.470 9.888 -42.680 1.00 93.44 105 LYS A O 1
ATOM 863 N N . ILE A 1 106 ? 33.952 9.453 -41.071 1.00 93.31 106 ILE A N 1
ATOM 864 C CA . ILE A 1 106 ? 34.791 9.858 -39.933 1.00 93.31 106 ILE A CA 1
ATOM 865 C C . ILE A 1 106 ? 35.917 8.844 -39.714 1.00 93.31 106 ILE A C 1
ATOM 867 O O . ILE A 1 106 ? 37.079 9.228 -39.616 1.00 93.31 106 ILE A O 1
ATOM 871 N N . ASN A 1 107 ? 35.596 7.551 -39.694 1.00 94.19 107 ASN A N 1
ATOM 872 C CA . ASN A 1 107 ? 36.578 6.483 -39.524 1.00 94.19 107 ASN A CA 1
ATOM 873 C C . ASN A 1 107 ? 37.627 6.512 -40.643 1.00 94.19 107 ASN A C 1
ATOM 875 O O . ASN A 1 107 ? 38.818 6.448 -40.365 1.00 94.19 107 ASN A O 1
ATOM 879 N N . ASN A 1 108 ? 37.221 6.729 -41.897 1.00 94.06 108 ASN A N 1
ATOM 880 C CA . ASN A 1 108 ? 38.157 6.853 -43.020 1.00 94.06 108 ASN A CA 1
ATOM 881 C C . ASN A 1 108 ? 39.130 8.043 -42.892 1.00 94.06 108 ASN A C 1
ATOM 883 O O . ASN A 1 108 ? 40.169 8.040 -43.548 1.00 94.06 108 ASN A O 1
ATOM 887 N N . GLN A 1 109 ? 38.817 9.055 -42.075 1.00 95.12 109 GLN A N 1
ATOM 888 C CA . GLN A 1 109 ? 39.721 10.178 -41.791 1.00 95.12 109 GLN A CA 1
ATOM 889 C C . GLN A 1 109 ? 40.706 9.894 -40.647 1.00 95.12 109 GLN A C 1
ATOM 891 O O . GLN A 1 109 ? 41.686 10.625 -40.515 1.00 95.12 109 GLN A O 1
ATOM 896 N N . ILE A 1 110 ? 40.449 8.881 -39.813 1.00 94.50 110 ILE A N 1
ATOM 897 C CA . ILE A 1 110 ? 41.203 8.614 -38.579 1.00 94.50 110 ILE A CA 1
ATOM 898 C C . ILE A 1 110 ? 41.787 7.197 -38.613 1.00 94.50 110 ILE A C 1
ATOM 900 O O . ILE A 1 110 ? 42.991 7.028 -38.780 1.00 94.50 110 ILE A O 1
ATOM 904 N N . ASP A 1 111 ? 40.928 6.193 -38.455 1.00 91.62 111 ASP A N 1
ATOM 905 C CA . ASP A 1 111 ? 41.213 4.766 -38.580 1.00 91.62 111 ASP A CA 1
ATOM 906 C C . ASP A 1 111 ? 39.890 4.027 -38.892 1.00 91.62 111 ASP A C 1
ATOM 908 O O . ASP A 1 111 ? 38.863 4.350 -38.278 1.00 91.62 111 ASP A O 1
ATOM 912 N N . PRO A 1 112 ? 39.872 3.033 -39.806 1.00 86.25 112 PRO A N 1
ATOM 913 C CA . PRO A 1 112 ? 38.651 2.328 -40.209 1.00 86.25 112 PRO A CA 1
ATOM 914 C C . PRO A 1 112 ? 37.836 1.714 -39.060 1.00 86.25 112 PRO A C 1
ATOM 916 O O . PRO A 1 112 ? 36.619 1.579 -39.189 1.00 86.25 112 PRO A O 1
ATOM 919 N N . ASN A 1 113 ? 38.476 1.382 -37.936 1.00 86.38 113 ASN A N 1
ATOM 920 C CA . ASN A 1 113 ? 37.849 0.759 -36.770 1.00 86.38 113 ASN A CA 1
ATOM 921 C C . ASN A 1 113 ? 37.767 1.700 -35.556 1.00 86.38 113 ASN A C 1
ATOM 923 O O . ASN A 1 113 ? 37.546 1.237 -34.435 1.00 86.38 113 ASN A O 1
ATOM 927 N N . PHE A 1 114 ? 37.947 3.010 -35.756 1.00 91.44 114 PHE A N 1
ATOM 928 C CA . PHE A 1 114 ? 37.974 3.991 -34.672 1.00 91.44 114 PHE A CA 1
ATOM 929 C C . PHE A 1 114 ? 36.643 4.078 -33.904 1.00 91.44 114 PHE A C 1
ATOM 931 O O . PHE A 1 114 ? 36.635 4.012 -32.674 1.00 91.44 114 PHE A O 1
ATOM 938 N N . LEU A 1 115 ? 35.512 4.199 -34.611 1.00 91.06 115 LEU A N 1
ATOM 939 C CA . LEU A 1 115 ? 34.169 4.263 -34.020 1.00 91.06 115 LEU A CA 1
ATOM 940 C C . LEU A 1 115 ? 33.290 3.101 -34.482 1.00 91.06 115 LEU A C 1
ATOM 942 O O . LEU A 1 115 ? 33.284 2.746 -35.657 1.00 91.06 115 LEU A O 1
ATOM 946 N N . ASN A 1 116 ? 32.473 2.580 -33.564 1.00 86.75 116 ASN A N 1
ATOM 947 C CA . ASN A 1 116 ? 31.474 1.546 -33.829 1.00 86.75 116 ASN A CA 1
ATOM 948 C C . ASN A 1 116 ? 30.110 1.957 -33.264 1.00 86.75 116 ASN A C 1
ATOM 950 O O . ASN A 1 116 ? 30.032 2.589 -32.207 1.00 86.75 116 ASN A O 1
ATOM 954 N N . LEU A 1 117 ? 29.026 1.559 -33.937 1.00 84.19 117 LEU A N 1
ATOM 955 C CA . LEU A 1 117 ? 27.673 1.730 -33.406 1.00 84.19 117 LEU A CA 1
ATOM 956 C C . LEU A 1 117 ? 27.426 0.737 -32.271 1.00 84.19 117 LEU A C 1
ATOM 958 O O . LEU A 1 117 ? 27.535 -0.473 -32.451 1.00 84.19 117 LEU A O 1
ATOM 962 N N . ASN A 1 118 ? 27.039 1.258 -31.111 1.00 82.62 118 ASN A N 1
ATOM 963 C CA . ASN A 1 118 ? 26.574 0.469 -29.980 1.00 82.62 118 ASN A CA 1
ATOM 964 C C . ASN A 1 118 ? 25.164 0.931 -29.605 1.00 82.62 118 ASN A C 1
ATOM 966 O O . ASN A 1 118 ? 24.993 1.996 -29.009 1.00 82.62 118 ASN A O 1
ATOM 970 N N . PHE A 1 119 ? 24.158 0.141 -29.979 1.00 76.94 119 PHE A N 1
ATOM 971 C CA . PHE A 1 119 ? 22.766 0.418 -29.643 1.00 76.94 119 PHE A CA 1
ATOM 972 C C . PHE A 1 119 ? 22.350 -0.378 -28.410 1.00 76.94 119 PHE A C 1
ATOM 974 O O . PHE A 1 119 ? 22.097 -1.579 -28.467 1.00 76.94 119 PHE A O 1
ATOM 981 N N . ASP A 1 120 ? 22.244 0.334 -27.295 1.00 80.19 120 ASP A N 1
ATOM 982 C CA . ASP A 1 120 ? 21.635 -0.145 -26.061 1.00 80.19 120 ASP A CA 1
ATOM 983 C C . ASP A 1 120 ? 20.304 0.602 -25.878 1.00 80.19 120 ASP A C 1
ATOM 985 O O . ASP A 1 120 ? 20.298 1.800 -25.581 1.00 80.19 120 ASP A O 1
ATOM 989 N N . LYS A 1 121 ? 19.175 -0.092 -26.099 1.00 77.69 121 LYS A N 1
ATOM 990 C CA . LYS A 1 121 ? 17.806 0.460 -26.056 1.00 77.69 121 LYS A CA 1
ATOM 991 C C . LYS A 1 121 ? 17.554 1.192 -24.741 1.00 77.69 121 LYS A C 1
ATOM 993 O O . LYS A 1 121 ? 17.020 2.297 -24.752 1.00 77.69 121 LYS A O 1
ATOM 998 N N . SER A 1 122 ? 18.005 0.634 -23.617 1.00 77.62 122 SER A N 1
ATOM 999 C CA . SER A 1 122 ? 17.823 1.261 -22.307 1.00 77.62 122 SER A CA 1
ATOM 1000 C C . SER A 1 122 ? 18.601 2.571 -22.195 1.00 77.62 122 SER A C 1
ATOM 1002 O O . SER A 1 122 ? 18.035 3.574 -21.756 1.00 77.62 122 SER A O 1
ATOM 1004 N N . LYS A 1 123 ? 19.872 2.593 -22.620 1.00 82.06 123 LYS A N 1
ATOM 1005 C CA . LYS A 1 123 ? 20.684 3.824 -22.599 1.00 82.06 123 LYS A CA 1
ATOM 1006 C C . LYS A 1 123 ? 20.147 4.883 -23.551 1.00 82.06 123 LYS A C 1
ATOM 1008 O O . LYS A 1 123 ? 20.133 6.058 -23.205 1.00 82.06 123 LYS A O 1
ATOM 1013 N N . LEU A 1 124 ? 19.695 4.466 -24.729 1.00 81.88 124 LEU A N 1
ATOM 1014 C CA . LEU A 1 124 ? 19.137 5.357 -25.735 1.00 81.88 124 LEU A CA 1
ATOM 1015 C C . LEU A 1 124 ? 17.894 6.078 -25.207 1.00 81.88 124 LEU A C 1
ATOM 1017 O O . LEU A 1 124 ? 17.861 7.304 -25.202 1.00 81.88 124 LEU A O 1
ATOM 1021 N N . PHE A 1 125 ? 16.901 5.338 -24.707 1.00 81.56 125 PHE A N 1
ATOM 1022 C CA . PHE A 1 125 ? 15.676 5.951 -24.189 1.00 81.56 125 PHE A CA 1
ATOM 1023 C C . PHE A 1 125 ? 15.929 6.811 -22.954 1.00 81.56 125 PHE A C 1
ATOM 1025 O O . PHE A 1 125 ? 15.339 7.880 -22.847 1.00 81.56 125 PHE A O 1
ATOM 1032 N N . LYS A 1 126 ? 16.860 6.414 -22.080 1.00 83.69 126 LYS A N 1
ATOM 1033 C CA . LYS A 1 126 ? 17.276 7.241 -20.940 1.00 83.69 126 LYS A CA 1
ATOM 1034 C C . LYS A 1 126 ? 17.851 8.602 -21.363 1.00 83.69 126 LYS A C 1
ATOM 1036 O O . LYS A 1 126 ? 17.745 9.555 -20.604 1.00 83.69 126 LYS A O 1
ATOM 1041 N N . ASN A 1 127 ? 18.461 8.693 -22.545 1.00 84.94 127 ASN A N 1
ATOM 1042 C CA . ASN A 1 127 ? 19.010 9.946 -23.071 1.00 84.94 127 ASN A CA 1
ATOM 1043 C C . ASN A 1 127 ? 17.988 10.769 -23.874 1.00 84.94 127 ASN A C 1
ATOM 1045 O O . ASN A 1 127 ? 18.195 11.964 -24.060 1.00 84.94 127 ASN A O 1
ATOM 1049 N N . LEU A 1 128 ? 16.927 10.139 -24.388 1.00 85.25 128 LEU A N 1
ATOM 1050 C CA . LEU A 1 128 ? 15.902 10.797 -25.211 1.00 85.25 128 LEU A CA 1
ATOM 1051 C C . LEU A 1 128 ? 14.680 11.251 -24.410 1.00 85.25 128 LEU A C 1
ATOM 1053 O O . LEU A 1 128 ? 13.987 12.175 -24.827 1.00 85.25 128 LEU A O 1
ATOM 1057 N N . LEU A 1 129 ? 14.384 10.571 -23.306 1.00 86.00 129 LEU A N 1
ATOM 1058 C CA . LEU A 1 129 ? 13.192 10.791 -22.503 1.00 86.00 129 LEU A CA 1
ATOM 1059 C C . LEU A 1 129 ? 13.574 11.354 -21.141 1.00 86.00 129 LEU A C 1
ATOM 1061 O O . LEU A 1 129 ? 14.482 10.847 -20.485 1.00 86.00 129 LEU A O 1
ATOM 1065 N N . ASP A 1 130 ? 12.809 12.344 -20.696 1.00 87.25 130 ASP A N 1
ATOM 1066 C CA . ASP A 1 130 ? 12.873 12.844 -19.330 1.00 87.25 130 ASP A CA 1
ATOM 1067 C C . ASP A 1 130 ? 11.626 12.415 -18.550 1.00 87.25 130 ASP A C 1
ATOM 1069 O O . ASP A 1 130 ? 10.523 12.319 -19.101 1.00 87.25 130 ASP A O 1
ATOM 1073 N N . ILE A 1 131 ? 11.803 12.125 -17.262 1.00 87.81 131 ILE A N 1
ATOM 1074 C CA . ILE A 1 131 ? 10.701 11.763 -16.370 1.00 87.81 131 ILE A CA 1
ATOM 1075 C C . ILE A 1 131 ? 10.233 13.037 -15.687 1.00 87.81 131 ILE A C 1
ATOM 1077 O O . ILE A 1 131 ? 11.009 13.683 -14.986 1.00 87.81 131 ILE A O 1
ATOM 1081 N N . ASN A 1 132 ? 8.948 13.358 -15.836 1.00 89.81 132 ASN A N 1
ATOM 1082 C CA . ASN A 1 132 ? 8.343 14.481 -15.134 1.00 89.81 132 ASN A CA 1
ATOM 1083 C C . ASN A 1 132 ? 8.457 14.288 -13.610 1.00 89.81 132 ASN A C 1
ATOM 1085 O O . ASN A 1 132 ? 7.771 13.444 -13.030 1.00 89.81 132 ASN A O 1
ATOM 1089 N N . GLN A 1 133 ? 9.312 15.096 -12.981 1.00 90.25 133 GLN A N 1
ATOM 1090 C CA . GLN A 1 133 ? 9.585 15.065 -11.543 1.00 90.25 133 GLN A CA 1
ATOM 1091 C C . GLN A 1 133 ? 8.501 15.761 -10.707 1.00 90.25 133 GLN A C 1
ATOM 1093 O O . GLN A 1 133 ? 8.537 15.675 -9.482 1.00 90.25 133 GLN A O 1
ATOM 1098 N N . ASP A 1 134 ? 7.548 16.449 -11.333 1.00 93.69 134 ASP A N 1
ATOM 1099 C CA . ASP A 1 134 ? 6.510 17.231 -10.649 1.00 93.69 134 ASP A CA 1
ATOM 1100 C C . ASP A 1 134 ? 5.133 16.553 -10.691 1.00 93.69 134 ASP A C 1
ATOM 1102 O O . ASP A 1 134 ? 4.151 17.068 -10.155 1.00 93.69 134 ASP A O 1
ATOM 1106 N N . ALA A 1 135 ? 5.040 15.375 -11.313 1.00 94.06 135 ALA A N 1
ATOM 1107 C CA . ALA A 1 135 ? 3.806 14.607 -11.365 1.00 94.06 135 ALA A CA 1
ATOM 1108 C C . ALA A 1 135 ? 3.631 13.760 -10.095 1.00 94.06 135 ALA A C 1
ATOM 1110 O O . ALA A 1 135 ? 4.343 12.776 -9.885 1.00 94.06 135 ALA A O 1
ATOM 1111 N N . PHE A 1 136 ? 2.647 14.121 -9.272 1.00 94.94 136 PHE A N 1
ATOM 1112 C CA . PHE A 1 136 ? 2.267 13.371 -8.074 1.00 94.94 136 PHE A CA 1
ATOM 1113 C C . PHE A 1 136 ? 1.354 12.182 -8.386 1.00 94.94 136 PHE A C 1
ATOM 1115 O O . PHE A 1 136 ? 0.678 12.124 -9.422 1.00 94.94 136 PHE A O 1
ATOM 1122 N N . ILE A 1 137 ? 1.321 11.226 -7.461 1.00 94.56 137 ILE A N 1
ATOM 1123 C CA . ILE A 1 137 ? 0.395 10.100 -7.527 1.00 94.56 137 ILE A CA 1
ATOM 1124 C C . ILE A 1 137 ? -1.046 10.569 -7.310 1.00 94.56 137 ILE A C 1
ATOM 1126 O O . ILE A 1 137 ? -1.343 11.446 -6.506 1.00 94.56 137 ILE A O 1
ATOM 1130 N N . ASN A 1 138 ? -1.957 9.955 -8.053 1.00 94.50 138 ASN A N 1
ATOM 1131 C CA . ASN A 1 138 ? -3.395 10.061 -7.896 1.00 94.50 138 ASN A CA 1
ATOM 1132 C C . ASN A 1 138 ? -4.030 8.685 -8.137 1.00 94.50 138 ASN A C 1
ATOM 1134 O O . ASN A 1 138 ? -3.345 7.708 -8.443 1.00 94.50 138 ASN A O 1
ATOM 1138 N N . LYS A 1 139 ? -5.357 8.607 -8.023 1.00 95.06 139 LYS A N 1
ATOM 1139 C CA . LYS A 1 139 ? -6.097 7.359 -8.231 1.00 95.06 139 LYS A CA 1
ATOM 1140 C C . LYS A 1 139 ? -5.765 6.690 -9.569 1.00 95.06 139 LYS A C 1
ATOM 1142 O O . LYS A 1 139 ? -5.418 5.514 -9.592 1.00 95.06 139 LYS A O 1
ATOM 1147 N N . ASP A 1 140 ? -5.839 7.435 -10.669 1.00 95.12 140 ASP A N 1
ATOM 1148 C CA . ASP A 1 140 ? -5.715 6.877 -12.020 1.00 95.12 140 ASP A CA 1
ATOM 1149 C C . ASP A 1 140 ? -4.309 6.348 -12.310 1.00 95.12 140 ASP A C 1
ATOM 1151 O O . ASP A 1 140 ? -4.141 5.315 -12.962 1.00 95.12 140 ASP A O 1
ATOM 1155 N N . ASN A 1 141 ? -3.276 7.065 -11.866 1.00 93.56 141 ASN A N 1
ATOM 1156 C CA . ASN A 1 141 ? -1.899 6.668 -12.126 1.00 93.56 141 ASN A CA 1
ATOM 1157 C C . ASN A 1 141 ? -1.409 5.571 -11.160 1.00 93.56 141 ASN A C 1
ATOM 1159 O O . ASN A 1 141 ? -0.634 4.713 -11.593 1.00 93.56 141 ASN A O 1
ATOM 1163 N N . LEU A 1 142 ? -1.932 5.517 -9.927 1.00 95.50 142 LEU A N 1
ATOM 1164 C CA . LEU A 1 142 ? -1.707 4.400 -9.012 1.00 95.50 142 LEU A CA 1
ATOM 1165 C C . LEU A 1 142 ? -2.339 3.119 -9.559 1.00 95.50 142 LEU A C 1
ATOM 1167 O O . LEU A 1 142 ? -1.686 2.080 -9.574 1.00 95.50 142 LEU A O 1
ATOM 1171 N N . ASP A 1 143 ? -3.573 3.201 -10.066 1.00 95.12 143 ASP A N 1
ATOM 1172 C CA . ASP A 1 143 ? -4.278 2.072 -10.681 1.00 95.12 143 ASP A CA 1
ATOM 1173 C C . ASP A 1 143 ? -3.465 1.480 -11.840 1.00 95.12 143 ASP A C 1
ATOM 1175 O O . ASP A 1 143 ? -3.189 0.279 -11.884 1.00 95.12 143 ASP A O 1
ATOM 1179 N N . LYS A 1 144 ? -2.983 2.347 -12.743 1.00 93.38 144 LYS A N 1
ATOM 1180 C CA . LYS A 1 144 ? -2.103 1.959 -13.857 1.00 93.38 144 LYS A CA 1
ATOM 1181 C C . LYS A 1 144 ? -0.818 1.296 -13.370 1.00 93.38 144 LYS A C 1
ATOM 1183 O O . LYS A 1 144 ? -0.403 0.294 -13.947 1.00 93.38 144 LYS A O 1
ATOM 1188 N N . TRP A 1 145 ? -0.193 1.834 -12.325 1.00 92.88 145 TRP A N 1
ATOM 1189 C CA . TRP A 1 145 ? 1.030 1.259 -11.773 1.00 92.88 145 TRP A CA 1
ATOM 1190 C C . TRP A 1 145 ? 0.790 -0.126 -11.156 1.00 92.88 145 TRP A C 1
ATOM 1192 O O . TRP A 1 145 ? 1.494 -1.071 -11.507 1.00 92.88 145 TRP A O 1
ATOM 1202 N N . LEU A 1 146 ? -0.250 -0.282 -10.329 1.00 93.44 146 LEU A N 1
ATOM 1203 C CA . LEU A 1 146 ? -0.630 -1.566 -9.725 1.00 93.44 146 LEU A CA 1
ATOM 1204 C C . LEU A 1 146 ? -0.988 -2.622 -10.783 1.00 93.44 146 LEU A C 1
ATOM 1206 O O . LEU A 1 146 ? -0.622 -3.791 -10.644 1.00 93.44 146 LEU A O 1
ATOM 1210 N N . ASN A 1 147 ? -1.672 -2.220 -11.860 1.00 91.00 147 ASN A N 1
ATOM 1211 C CA . ASN A 1 147 ? -2.021 -3.114 -12.967 1.00 91.00 147 ASN A CA 1
ATOM 1212 C C . ASN A 1 147 ? -0.772 -3.637 -13.688 1.00 91.00 147 ASN A C 1
ATOM 1214 O O . ASN A 1 147 ? -0.679 -4.838 -13.959 1.00 91.00 147 ASN A O 1
ATOM 1218 N N . ASN A 1 148 ? 0.176 -2.741 -13.974 1.00 87.62 148 ASN A N 1
ATOM 1219 C CA . ASN A 1 148 ? 1.353 -3.047 -14.781 1.00 87.62 148 ASN A CA 1
ATOM 1220 C C . ASN A 1 148 ? 2.505 -3.664 -13.969 1.00 87.62 148 ASN A C 1
ATOM 1222 O O . ASN A 1 148 ? 3.453 -4.169 -14.571 1.00 87.62 148 ASN A O 1
ATOM 1226 N N . TYR A 1 149 ? 2.462 -3.620 -12.631 1.00 85.94 149 TYR A N 1
ATOM 1227 C CA . TYR A 1 149 ? 3.505 -4.190 -11.777 1.00 85.94 149 TYR A CA 1
ATOM 1228 C C . TYR A 1 149 ? 3.744 -5.670 -12.105 1.00 85.94 149 TYR A C 1
ATOM 1230 O O . TYR A 1 149 ? 2.854 -6.513 -11.957 1.00 85.94 149 TYR A O 1
ATOM 1238 N N . GLY A 1 150 ? 4.958 -5.970 -12.573 1.00 71.44 150 GLY A N 1
ATOM 1239 C CA . GLY A 1 150 ? 5.377 -7.323 -12.927 1.00 71.44 150 GLY A CA 1
ATOM 1240 C C . GLY A 1 150 ? 5.632 -8.167 -11.681 1.00 71.44 150 GLY A C 1
ATOM 1241 O O . GLY A 1 150 ? 6.368 -7.755 -10.786 1.00 71.44 150 GLY A O 1
ATOM 1242 N N . THR A 1 151 ? 5.042 -9.357 -11.628 1.00 59.62 151 THR A N 1
ATOM 1243 C CA . THR A 1 151 ? 5.182 -10.313 -10.520 1.00 59.62 151 THR A CA 1
ATOM 1244 C C . THR A 1 151 ? 6.375 -11.242 -10.744 1.00 59.62 151 THR A C 1
ATOM 1246 O O . THR A 1 151 ? 6.223 -12.459 -10.795 1.00 59.62 151 THR A O 1
ATOM 1249 N N . ASP A 1 152 ? 7.568 -10.671 -10.912 1.00 60.72 152 ASP A N 1
ATOM 1250 C CA . ASP A 1 152 ? 8.793 -11.467 -11.092 1.00 60.72 152 ASP A CA 1
ATOM 1251 C C . ASP A 1 152 ? 9.336 -12.017 -9.754 1.00 60.72 152 ASP A C 1
ATOM 1253 O O . ASP A 1 152 ? 10.341 -12.727 -9.731 1.00 60.72 152 ASP A O 1
ATOM 1257 N N . SER A 1 153 ? 8.703 -11.675 -8.625 1.00 62.50 153 SER A N 1
ATOM 1258 C CA . SER A 1 153 ? 9.056 -12.159 -7.289 1.00 62.50 153 SER A CA 1
ATOM 1259 C C . SER A 1 153 ? 8.200 -13.352 -6.869 1.00 62.50 153 SER A C 1
ATOM 1261 O O . SER A 1 153 ? 6.998 -13.401 -7.116 1.00 62.50 153 SER A O 1
ATOM 1263 N N . SER A 1 154 ? 8.817 -14.297 -6.156 1.00 67.19 154 SER A N 1
ATOM 1264 C CA . SER A 1 154 ? 8.121 -15.429 -5.531 1.00 67.19 154 SER A CA 1
ATOM 1265 C C . SER A 1 154 ? 7.224 -15.022 -4.354 1.00 67.19 154 SER A C 1
ATOM 1267 O O . SER A 1 154 ? 6.369 -15.804 -3.949 1.00 67.19 154 SER A O 1
ATOM 1269 N N . SER A 1 155 ? 7.403 -13.817 -3.804 1.00 80.62 155 SER A N 1
ATOM 1270 C CA . SER A 1 155 ? 6.589 -13.256 -2.723 1.00 80.62 155 SER A CA 1
ATOM 1271 C C . SER A 1 155 ? 5.793 -12.033 -3.182 1.00 80.62 155 SER A C 1
ATOM 1273 O O . SER A 1 155 ? 6.258 -11.251 -4.019 1.00 80.62 155 SER A O 1
ATOM 1275 N N . LYS A 1 156 ? 4.595 -11.855 -2.609 1.00 89.62 156 LYS A N 1
ATOM 1276 C CA . LYS A 1 156 ? 3.776 -10.655 -2.820 1.00 89.62 156 LYS A CA 1
ATOM 1277 C C . LYS A 1 156 ? 4.458 -9.440 -2.173 1.00 89.62 156 LYS A C 1
ATOM 1279 O O . LYS A 1 156 ? 4.798 -9.515 -0.989 1.00 89.62 156 LYS A O 1
ATOM 1284 N N . PRO A 1 157 ? 4.653 -8.322 -2.894 1.00 91.62 157 PRO A N 1
ATOM 1285 C CA . PRO A 1 157 ? 5.182 -7.100 -2.304 1.00 91.62 157 PRO A CA 1
ATOM 1286 C C . PRO A 1 157 ? 4.193 -6.520 -1.290 1.00 91.62 157 PRO A C 1
ATOM 1288 O O . PRO A 1 157 ? 2.979 -6.640 -1.464 1.00 91.62 157 PRO A O 1
ATOM 1291 N N . ILE A 1 158 ? 4.714 -5.842 -0.268 1.00 95.25 158 ILE A N 1
ATOM 1292 C CA . ILE A 1 158 ? 3.900 -5.080 0.683 1.00 95.25 158 ILE A CA 1
ATOM 1293 C C . ILE A 1 158 ? 3.902 -3.613 0.268 1.00 95.25 158 ILE A C 1
ATOM 1295 O O . ILE A 1 158 ? 4.967 -3.016 0.075 1.00 95.25 158 ILE A O 1
ATOM 1299 N N . ILE A 1 159 ? 2.711 -3.031 0.187 1.00 97.25 159 ILE A N 1
ATOM 1300 C CA . ILE A 1 159 ? 2.503 -1.613 -0.082 1.00 97.25 159 ILE A CA 1
ATOM 1301 C C . ILE A 1 159 ? 1.836 -0.974 1.136 1.00 97.25 159 ILE A C 1
ATOM 1303 O O . ILE A 1 159 ? 0.768 -1.407 1.570 1.00 97.25 159 ILE A O 1
ATOM 1307 N N . ILE A 1 160 ? 2.456 0.075 1.672 1.00 98.31 160 ILE A N 1
ATOM 1308 C CA . ILE A 1 160 ? 1.881 0.905 2.727 1.00 98.31 160 ILE A CA 1
ATOM 1309 C C . ILE A 1 160 ? 1.272 2.152 2.084 1.00 98.31 160 ILE A C 1
ATOM 1311 O O . ILE A 1 160 ? 1.982 2.945 1.468 1.00 98.31 160 ILE A O 1
ATOM 1315 N N . LEU A 1 161 ? -0.041 2.321 2.223 1.00 98.12 161 LEU A N 1
ATOM 1316 C CA . LEU A 1 161 ? -0.807 3.441 1.676 1.00 98.12 161 LEU A CA 1
ATOM 1317 C C . LEU A 1 161 ? -1.128 4.411 2.816 1.00 98.12 161 LEU A C 1
ATOM 1319 O O . LEU A 1 161 ? -1.929 4.096 3.693 1.00 98.12 161 LEU A O 1
ATOM 1323 N N . ASN A 1 162 ? -0.478 5.570 2.831 1.00 97.00 162 ASN A N 1
ATOM 1324 C CA . ASN A 1 162 ? -0.502 6.510 3.947 1.00 97.00 162 ASN A CA 1
ATOM 1325 C C . ASN A 1 162 ? -1.419 7.711 3.654 1.00 97.00 162 ASN A C 1
ATOM 1327 O O . ASN A 1 162 ? -1.056 8.597 2.882 1.00 97.00 162 ASN A O 1
ATOM 1331 N N . ASN A 1 163 ? -2.594 7.741 4.295 1.00 92.19 163 ASN A N 1
ATOM 1332 C CA . ASN A 1 163 ? -3.608 8.803 4.203 1.00 92.19 163 ASN A CA 1
ATOM 1333 C C . ASN A 1 163 ? -3.979 9.209 2.761 1.00 92.19 163 ASN A C 1
ATOM 1335 O O . ASN A 1 163 ? -4.022 10.393 2.421 1.00 92.19 163 ASN A O 1
ATOM 1339 N N . LEU A 1 164 ? -4.255 8.221 1.906 1.00 94.81 164 LEU A N 1
ATOM 1340 C CA . LEU A 1 164 ? -4.772 8.448 0.555 1.00 94.81 164 LEU A CA 1
ATOM 1341 C C . LEU A 1 164 ? -6.307 8.412 0.558 1.00 94.81 164 LEU A C 1
ATOM 1343 O O . LEU A 1 164 ? -6.899 7.345 0.701 1.00 94.81 164 LEU A O 1
ATOM 1347 N N . ASP A 1 165 ? -6.952 9.558 0.335 1.00 91.31 165 ASP A N 1
ATOM 1348 C CA . ASP A 1 165 ? -8.417 9.704 0.445 1.00 91.31 165 ASP A CA 1
ATOM 1349 C C . ASP A 1 165 ? -9.218 8.834 -0.539 1.00 91.31 165 ASP A C 1
ATOM 1351 O O . ASP A 1 165 ? -10.373 8.493 -0.293 1.00 91.31 165 ASP A O 1
ATOM 1355 N N . PHE A 1 166 ? -8.622 8.477 -1.677 1.00 92.88 166 PHE A N 1
ATOM 1356 C CA . PHE A 1 166 ? -9.278 7.687 -2.722 1.00 92.88 166 PHE A CA 1
ATOM 1357 C C . PHE A 1 166 ? -9.116 6.169 -2.542 1.00 92.88 166 PHE A C 1
ATOM 1359 O O . PHE A 1 166 ? -9.631 5.407 -3.365 1.00 92.88 166 PHE A O 1
ATOM 1366 N N . VAL A 1 167 ? -8.385 5.725 -1.514 1.00 95.94 167 VAL A N 1
ATOM 1367 C CA . VAL A 1 167 ? -8.112 4.310 -1.242 1.00 95.94 167 VAL A CA 1
ATOM 1368 C C . VAL A 1 167 ? -9.110 3.768 -0.222 1.00 95.94 167 VAL A C 1
ATOM 1370 O O . VAL A 1 167 ? -9.246 4.283 0.883 1.00 95.94 167 VAL A O 1
ATOM 1373 N N . ASN A 1 168 ? -9.768 2.670 -0.584 1.00 96.19 168 ASN A N 1
ATOM 1374 C CA . ASN A 1 16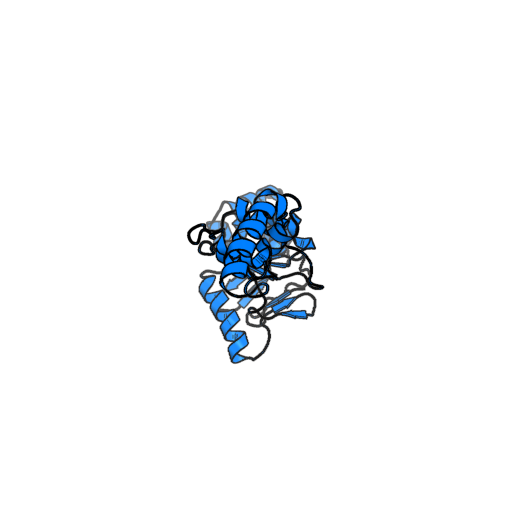8 ? -10.637 1.889 0.290 1.00 96.19 168 ASN A CA 1
ATOM 1375 C C . ASN A 1 168 ? -10.474 0.387 -0.010 1.00 96.19 168 ASN A C 1
ATOM 1377 O O . ASN A 1 168 ? -9.797 0.023 -0.978 1.00 96.19 168 ASN A O 1
ATOM 1381 N N . PHE A 1 169 ? -11.075 -0.491 0.798 1.00 96.81 169 PHE A N 1
ATOM 1382 C CA . PHE A 1 169 ? -10.963 -1.940 0.576 1.00 96.81 169 PHE A CA 1
ATOM 1383 C C . PHE A 1 169 ? -11.446 -2.339 -0.822 1.00 96.81 169 PHE A C 1
ATOM 1385 O O . PHE A 1 169 ? -10.706 -2.997 -1.553 1.00 96.81 169 PHE A O 1
ATOM 1392 N N . GLN A 1 170 ? -12.620 -1.854 -1.242 1.00 95.38 170 GLN A N 1
ATOM 1393 C CA . GLN A 1 170 ? -13.188 -2.124 -2.565 1.00 95.38 170 GLN A CA 1
ATOM 1394 C C . GLN A 1 170 ? -12.206 -1.812 -3.708 1.00 95.38 170 GLN A C 1
ATOM 1396 O O . GLN A 1 170 ? -12.049 -2.627 -4.615 1.00 95.38 170 GLN A O 1
ATOM 1401 N N . TYR A 1 171 ? -11.506 -0.675 -3.656 1.00 95.50 171 TYR A N 1
ATOM 1402 C CA . TYR A 1 171 ? -10.492 -0.284 -4.639 1.00 95.50 171 TYR A CA 1
ATOM 1403 C C . TYR A 1 171 ? -9.331 -1.290 -4.714 1.00 95.50 171 TYR A C 1
ATOM 1405 O O . TYR A 1 171 ? -8.837 -1.578 -5.807 1.00 95.50 171 TYR A O 1
ATOM 1413 N N . LEU A 1 172 ? -8.922 -1.855 -3.574 1.00 97.00 172 LEU A N 1
ATOM 1414 C CA . LEU A 1 172 ? -7.777 -2.762 -3.469 1.00 97.00 172 LEU A CA 1
ATOM 1415 C C . LEU A 1 172 ? -8.104 -4.235 -3.726 1.00 97.00 172 LEU A C 1
ATOM 1417 O O . LEU A 1 172 ? -7.190 -4.993 -4.044 1.00 97.00 172 LEU A O 1
ATOM 1421 N N . THR A 1 173 ? -9.372 -4.650 -3.634 1.00 94.69 173 THR A N 1
ATOM 1422 C CA . THR A 1 173 ? -9.796 -6.061 -3.792 1.00 94.69 173 THR A CA 1
ATOM 1423 C C . THR A 1 173 ? -9.205 -6.745 -5.030 1.00 94.69 173 THR A C 1
ATOM 1425 O O . THR A 1 173 ? -8.684 -7.857 -4.945 1.00 94.69 173 THR A O 1
ATOM 1428 N N . LYS A 1 174 ? -9.192 -6.055 -6.177 1.00 94.44 174 LYS A N 1
ATOM 1429 C CA . LYS A 1 174 ? -8.636 -6.561 -7.447 1.00 94.44 174 LYS A CA 1
ATOM 1430 C C . LYS A 1 174 ? -7.114 -6.770 -7.448 1.00 94.44 174 LYS A C 1
ATOM 1432 O O . LYS A 1 174 ? -6.581 -7.371 -8.377 1.00 94.44 174 LYS A O 1
ATOM 1437 N N . TYR A 1 175 ? -6.415 -6.290 -6.423 1.00 95.44 175 TYR A N 1
ATOM 1438 C CA . TYR A 1 175 ? -4.959 -6.322 -6.303 1.00 95.44 175 TYR A CA 1
ATOM 1439 C C . TYR A 1 175 ? -4.441 -7.291 -5.232 1.00 95.44 175 TYR A C 1
ATOM 1441 O O . TYR A 1 175 ? -3.240 -7.560 -5.199 1.00 95.44 175 TYR A O 1
ATOM 1449 N N . LEU A 1 176 ? -5.316 -7.867 -4.399 1.00 94.06 176 LEU A N 1
ATOM 1450 C CA . LEU A 1 176 ? -4.931 -8.726 -3.264 1.00 94.06 176 LEU A CA 1
ATOM 1451 C C . LEU A 1 176 ? -4.247 -10.041 -3.683 1.00 94.06 176 LEU A C 1
ATOM 1453 O O . LEU A 1 176 ? -3.524 -10.670 -2.906 1.00 94.06 176 LEU A O 1
ATOM 1457 N N . SER A 1 177 ? -4.426 -10.470 -4.936 1.00 91.56 177 SER A N 1
ATOM 1458 C CA . SER A 1 177 ? -3.695 -11.615 -5.491 1.00 91.56 177 SER A CA 1
ATOM 1459 C C . SER A 1 177 ? -2.220 -11.306 -5.763 1.00 91.56 177 SER A C 1
ATOM 1461 O O . SER A 1 177 ? -1.406 -12.226 -5.754 1.00 91.56 177 SER A O 1
ATOM 1463 N N . LYS A 1 178 ? -1.864 -10.031 -5.967 1.00 92.25 178 LYS A N 1
ATOM 1464 C CA . LYS A 1 178 ? -0.507 -9.589 -6.315 1.00 92.25 178 LYS A CA 1
ATOM 1465 C C . LYS A 1 178 ? 0.239 -8.956 -5.145 1.00 92.25 178 LYS A C 1
ATOM 1467 O O . LYS A 1 178 ? 1.454 -9.091 -5.080 1.00 92.25 178 LYS A O 1
ATOM 1472 N N . PHE A 1 179 ? -0.469 -8.292 -4.235 1.00 95.06 179 PHE A N 1
ATOM 1473 C CA . PHE A 1 179 ? 0.132 -7.475 -3.181 1.00 95.06 179 PHE A CA 1
ATOM 1474 C C . PHE A 1 179 ? -0.486 -7.743 -1.815 1.00 95.06 179 PHE A C 1
ATOM 1476 O O . PHE A 1 179 ? -1.635 -8.172 -1.715 1.00 95.06 179 PHE A O 1
ATOM 1483 N N . TYR A 1 180 ? 0.277 -7.405 -0.778 1.00 96.31 180 TYR A N 1
ATOM 1484 C CA . TYR A 1 180 ? -0.252 -7.134 0.551 1.00 96.31 180 TYR A CA 1
ATOM 1485 C C . TYR A 1 180 ? -0.337 -5.631 0.782 1.00 96.31 180 TYR A C 1
ATOM 1487 O O . TYR A 1 180 ? 0.571 -4.892 0.399 1.00 96.31 180 TYR A O 1
ATOM 1495 N N . PHE A 1 181 ? -1.406 -5.178 1.429 1.00 98.00 181 PHE A N 1
ATOM 1496 C CA . PHE A 1 181 ? -1.629 -3.764 1.704 1.00 98.00 181 PHE A CA 1
ATOM 1497 C C . PHE A 1 181 ? -1.733 -3.480 3.199 1.00 98.00 181 PHE A C 1
ATOM 1499 O O . PHE A 1 181 ? -2.392 -4.200 3.947 1.00 98.00 181 PHE A O 1
ATOM 1506 N N . ILE A 1 182 ? -1.114 -2.380 3.613 1.00 98.19 182 ILE A N 1
ATOM 1507 C CA . ILE A 1 182 ? -1.312 -1.769 4.927 1.00 98.19 182 ILE A CA 1
ATOM 1508 C C . ILE A 1 182 ? -1.786 -0.340 4.671 1.00 98.19 182 ILE A C 1
ATOM 1510 O O . ILE A 1 182 ? -1.034 0.482 4.155 1.00 98.19 182 ILE A O 1
ATOM 1514 N N . ILE A 1 183 ? -3.036 -0.037 4.996 1.00 98.31 183 ILE A N 1
ATOM 1515 C CA . ILE A 1 183 ? -3.596 1.309 4.875 1.00 98.31 183 ILE A CA 1
ATOM 1516 C C . ILE A 1 183 ? -3.403 2.004 6.216 1.00 98.31 183 ILE A C 1
ATOM 1518 O O . ILE A 1 183 ? -3.896 1.522 7.229 1.00 98.31 183 ILE A O 1
ATOM 1522 N N . LEU A 1 184 ? -2.717 3.140 6.241 1.00 97.75 184 LEU A N 1
ATOM 1523 C CA . LEU A 1 184 ? -2.677 4.013 7.410 1.00 97.75 184 LEU A CA 1
ATOM 1524 C C . LEU A 1 184 ? -3.656 5.157 7.175 1.00 97.75 184 LEU A C 1
ATOM 1526 O O . LEU A 1 184 ? -3.582 5.833 6.150 1.00 97.75 184 LEU A O 1
ATOM 1530 N N . THR A 1 185 ? -4.593 5.345 8.097 1.00 96.31 185 THR A N 1
ATOM 1531 C CA . THR A 1 185 ? -5.681 6.315 7.945 1.00 96.31 185 THR A CA 1
ATOM 1532 C C . THR A 1 185 ? -5.992 7.001 9.268 1.00 96.31 185 THR A C 1
ATOM 1534 O O . THR A 1 185 ? -5.806 6.429 10.340 1.00 96.31 185 THR A O 1
ATOM 1537 N N . ASN A 1 186 ? -6.538 8.211 9.216 1.00 93.88 186 ASN A N 1
ATOM 1538 C CA . ASN A 1 186 ? -7.145 8.849 10.384 1.00 93.88 186 ASN A CA 1
ATOM 1539 C C . ASN A 1 186 ? -8.568 8.337 10.679 1.00 93.88 186 ASN A C 1
ATOM 1541 O O . ASN A 1 186 ? -9.080 8.528 11.785 1.00 93.88 186 ASN A O 1
ATOM 1545 N N . ASN A 1 187 ? -9.214 7.676 9.713 1.00 94.25 187 ASN A N 1
ATOM 1546 C CA . ASN A 1 187 ? -10.582 7.195 9.844 1.00 94.25 187 ASN A CA 1
ATOM 1547 C C . ASN A 1 187 ? -10.807 5.899 9.044 1.00 94.25 187 ASN A C 1
ATOM 1549 O O . ASN A 1 187 ? -10.904 5.920 7.815 1.00 94.25 187 ASN A O 1
ATOM 1553 N N . ILE A 1 188 ? -10.951 4.772 9.748 1.00 95.62 188 ILE A N 1
ATOM 1554 C CA . ILE A 1 188 ? -11.227 3.464 9.126 1.00 95.62 188 ILE A CA 1
ATOM 1555 C C . ILE A 1 188 ? -12.634 3.366 8.527 1.00 95.62 188 ILE A C 1
ATOM 1557 O O . ILE A 1 188 ? -12.827 2.629 7.567 1.00 95.62 188 ILE A O 1
ATOM 1561 N N . PHE A 1 189 ? -13.601 4.163 8.989 1.00 94.44 189 PHE A N 1
ATOM 1562 C CA . PHE A 1 189 ? -14.969 4.164 8.453 1.00 94.44 189 PHE A CA 1
ATOM 1563 C C . PHE A 1 189 ? -15.062 4.789 7.051 1.00 94.44 189 PHE A C 1
ATOM 1565 O O . PHE A 1 189 ? -16.026 4.555 6.325 1.00 94.44 189 PHE A O 1
ATOM 1572 N N . LYS A 1 190 ? -14.040 5.551 6.633 1.00 93.25 190 LYS A N 1
ATOM 1573 C CA . LYS A 1 190 ? -13.886 6.002 5.237 1.00 93.25 190 LYS A CA 1
ATOM 1574 C C . LYS A 1 190 ? -13.306 4.915 4.327 1.00 93.25 190 LYS A C 1
ATOM 1576 O O . LYS A 1 190 ? -13.529 4.948 3.120 1.00 93.25 190 LYS A O 1
ATOM 1581 N N . VAL A 1 191 ? -12.570 3.970 4.910 1.00 96.31 191 VAL A N 1
ATOM 1582 C CA . VAL A 1 191 ? -11.871 2.888 4.204 1.00 96.31 191 VAL A CA 1
ATOM 1583 C C . VAL A 1 191 ? -12.763 1.649 4.074 1.00 96.31 191 VAL A C 1
ATOM 1585 O O . VAL A 1 191 ? -12.744 1.002 3.028 1.00 96.31 191 VAL A O 1
ATOM 1588 N N . ALA A 1 192 ? -13.559 1.346 5.100 1.00 96.38 192 ALA A N 1
ATOM 1589 C CA . ALA A 1 192 ? -14.526 0.253 5.115 1.00 96.38 192 ALA A CA 1
ATOM 1590 C C . ALA A 1 192 ? -15.889 0.647 4.515 1.00 96.38 192 ALA A C 1
ATOM 1592 O O . ALA A 1 192 ? -16.361 1.786 4.612 1.00 96.38 192 ALA A O 1
ATOM 1593 N N . ASN A 1 193 ? -16.549 -0.331 3.903 1.00 94.25 193 ASN A N 1
ATOM 1594 C CA . ASN A 1 193 ? -17.873 -0.225 3.291 1.00 94.25 193 ASN A CA 1
ATOM 1595 C C . ASN A 1 193 ? -18.902 -1.170 3.918 1.00 94.25 193 ASN A C 1
ATOM 1597 O O . ASN A 1 193 ? -20.087 -1.029 3.631 1.00 94.25 193 ASN A O 1
ATOM 1601 N N . ASN A 1 194 ? -18.465 -2.107 4.757 1.00 95.31 194 ASN A N 1
ATOM 1602 C CA . ASN A 1 194 ? -19.317 -3.017 5.512 1.00 95.31 194 ASN A CA 1
ATOM 1603 C C . ASN A 1 194 ? -18.595 -3.482 6.793 1.00 95.31 194 ASN A C 1
ATOM 1605 O O . ASN A 1 194 ? -17.439 -3.124 7.038 1.00 95.31 194 ASN A O 1
ATOM 1609 N N . PHE A 1 195 ? -19.295 -4.258 7.621 1.00 95.25 195 PHE A N 1
ATOM 1610 C CA . PHE A 1 195 ? -18.762 -4.772 8.883 1.00 95.25 195 PHE A CA 1
ATOM 1611 C C . PHE A 1 195 ? -17.664 -5.830 8.707 1.00 95.25 195 PHE A C 1
ATOM 1613 O O . PHE A 1 195 ? -16.727 -5.829 9.498 1.00 95.25 195 PHE A O 1
ATOM 1620 N N . ASP A 1 196 ? -17.711 -6.653 7.659 1.00 93.75 196 ASP A N 1
ATOM 1621 C CA . ASP A 1 196 ? -16.664 -7.649 7.378 1.00 93.75 196 ASP A CA 1
ATOM 1622 C C . ASP A 1 196 ? -15.321 -6.961 7.059 1.00 93.75 196 ASP A C 1
ATOM 1624 O O . ASP A 1 196 ? -14.255 -7.363 7.515 1.00 93.75 196 ASP A O 1
ATOM 1628 N N . GLU A 1 197 ? -15.358 -5.850 6.318 1.00 95.56 197 GLU A N 1
ATOM 1629 C CA . GLU A 1 197 ? -14.187 -5.007 6.063 1.00 95.56 197 GLU A CA 1
ATOM 1630 C C . GLU A 1 197 ? -13.675 -4.320 7.342 1.00 95.56 197 GLU A C 1
ATOM 1632 O O . GLU A 1 197 ? -12.470 -4.084 7.471 1.00 95.56 197 GLU A O 1
ATOM 1637 N N . LEU A 1 198 ? -14.548 -4.027 8.317 1.00 95.25 198 LEU A N 1
ATOM 1638 C CA . LEU A 1 198 ? -14.108 -3.514 9.619 1.00 95.25 198 LEU A CA 1
ATOM 1639 C C . LEU A 1 198 ? -13.301 -4.546 10.403 1.00 95.25 198 LEU A C 1
ATOM 1641 O O . LEU A 1 198 ? -12.400 -4.142 11.126 1.00 95.25 198 LEU A O 1
ATOM 1645 N N . GLU A 1 199 ? -13.544 -5.844 10.231 1.00 95.00 199 GLU A N 1
ATOM 1646 C CA . GLU A 1 199 ? -12.735 -6.892 10.873 1.00 95.00 199 GLU A CA 1
ATOM 1647 C C . GLU A 1 199 ? -11.292 -6.930 10.344 1.00 95.00 199 GLU A C 1
ATOM 1649 O O . GLU A 1 199 ? -10.386 -7.445 10.993 1.00 95.00 199 GLU A O 1
ATOM 1654 N N . GLN A 1 200 ? -11.038 -6.307 9.190 1.00 95.94 200 GLN A N 1
ATOM 1655 C CA . GLN A 1 200 ? -9.692 -6.074 8.661 1.00 95.94 200 GLN A CA 1
ATOM 1656 C C . GLN A 1 200 ? -9.111 -4.724 9.116 1.00 95.94 200 GLN A C 1
ATOM 1658 O O . GLN A 1 200 ? -8.154 -4.218 8.522 1.00 95.94 200 GLN A O 1
ATOM 1663 N N . CYS A 1 201 ? -9.687 -4.103 10.147 1.00 96.44 201 CYS A N 1
ATOM 1664 C CA . CYS A 1 201 ? -9.221 -2.839 10.696 1.00 96.44 201 CYS A CA 1
ATOM 1665 C C . CYS A 1 201 ? -8.635 -2.991 12.106 1.00 96.44 201 CYS A C 1
ATOM 1667 O O . CYS A 1 201 ? -9.065 -3.813 12.915 1.00 96.44 201 CYS A O 1
ATOM 1669 N N . ALA A 1 202 ? -7.683 -2.119 12.424 1.00 95.88 202 ALA A N 1
ATOM 1670 C CA . ALA A 1 202 ? -7.156 -1.925 13.765 1.00 95.88 202 ALA A CA 1
ATOM 1671 C C . ALA A 1 202 ? -7.178 -0.441 14.142 1.00 95.88 202 ALA A C 1
ATOM 1673 O O . ALA A 1 202 ? -7.067 0.433 13.281 1.00 95.88 202 ALA A O 1
ATOM 1674 N N . ILE A 1 203 ? -7.289 -0.146 15.433 1.00 95.38 203 ILE A N 1
ATOM 1675 C CA . ILE A 1 203 ? -7.182 1.207 15.983 1.00 95.38 203 ILE A CA 1
ATOM 1676 C C . ILE A 1 203 ? -5.932 1.264 16.849 1.00 95.38 203 ILE A C 1
ATOM 1678 O O . ILE A 1 203 ? -5.750 0.421 17.721 1.00 95.38 203 ILE A O 1
ATOM 1682 N N . VAL A 1 204 ? -5.075 2.256 16.609 1.00 94.56 204 VAL A N 1
ATOM 1683 C CA . VAL A 1 204 ? -3.863 2.471 17.398 1.00 94.56 204 VAL A CA 1
ATOM 1684 C C . VAL A 1 204 ? -4.031 3.674 18.312 1.00 94.56 204 VAL A C 1
ATOM 1686 O O . VAL A 1 204 ? -4.121 4.809 17.838 1.00 94.56 204 VAL A O 1
ATOM 1689 N N . GLU A 1 205 ? -3.980 3.432 19.620 1.00 88.12 205 GLU A N 1
ATOM 1690 C CA . GLU A 1 205 ? -3.884 4.467 20.650 1.00 88.12 205 GLU A CA 1
ATOM 1691 C C . GLU A 1 205 ? -2.759 4.110 21.633 1.00 88.12 205 GLU A C 1
ATOM 1693 O O . GLU A 1 205 ? -2.599 2.958 22.015 1.00 88.12 205 GLU A O 1
ATOM 1698 N N . ARG A 1 206 ? -1.929 5.085 22.035 1.00 84.00 206 ARG A N 1
ATOM 1699 C CA . ARG A 1 206 ? -0.865 4.898 23.053 1.00 84.00 206 ARG A CA 1
ATOM 1700 C C . ARG A 1 206 ? 0.077 3.694 22.808 1.00 84.00 206 ARG A C 1
ATOM 1702 O O . ARG A 1 206 ? 0.577 3.103 23.759 1.00 84.00 206 ARG A O 1
ATOM 1709 N N . ASN A 1 207 ? 0.383 3.392 21.540 1.00 80.94 207 ASN A N 1
ATOM 1710 C CA . ASN A 1 207 ? 1.190 2.242 21.079 1.00 80.94 207 ASN A CA 1
ATOM 1711 C C . ASN A 1 207 ? 0.543 0.857 21.285 1.00 80.94 207 ASN A C 1
ATOM 1713 O O . ASN A 1 207 ? 1.218 -0.172 21.186 1.00 80.94 207 ASN A O 1
ATOM 1717 N N . GLU A 1 208 ? -0.758 0.818 21.538 1.00 88.75 208 GLU A N 1
ATOM 1718 C CA . GLU A 1 208 ? -1.563 -0.398 21.567 1.00 88.75 208 GLU A CA 1
ATOM 1719 C C . GLU A 1 208 ? -2.419 -0.427 20.304 1.00 88.75 208 GLU A C 1
ATOM 1721 O O . GLU A 1 208 ? -3.021 0.580 19.935 1.00 88.75 208 GLU A O 1
ATOM 1726 N N . GLY A 1 209 ? -2.400 -1.553 19.593 1.00 90.94 209 GLY A N 1
ATOM 1727 C CA . GLY A 1 209 ? -3.212 -1.777 18.408 1.00 90.94 209 GLY A CA 1
ATOM 1728 C C . GLY A 1 209 ? -4.345 -2.733 18.736 1.00 90.94 209 GLY A C 1
ATOM 1729 O O . GLY A 1 209 ? -4.108 -3.899 19.030 1.00 90.94 209 GLY A O 1
ATOM 1730 N N . ILE A 1 210 ? -5.572 -2.236 18.671 1.00 92.69 210 ILE A N 1
ATOM 1731 C CA . ILE A 1 210 ? -6.784 -3.003 18.945 1.00 92.69 210 ILE A CA 1
ATOM 1732 C C . ILE A 1 210 ? -7.372 -3.425 17.603 1.00 92.69 210 ILE A C 1
ATOM 1734 O O . ILE A 1 210 ? -7.845 -2.578 16.842 1.00 92.69 210 ILE A O 1
ATOM 1738 N N . CYS A 1 211 ? -7.314 -4.720 17.296 1.00 93.12 211 CYS A N 1
ATOM 1739 C CA . CYS A 1 211 ? -7.969 -5.277 16.113 1.00 93.12 211 CYS A CA 1
ATOM 1740 C C . CYS A 1 211 ? -9.475 -5.403 16.359 1.00 93.12 211 CYS A C 1
ATOM 1742 O O . CYS A 1 211 ? -9.915 -5.767 17.453 1.00 93.12 211 CYS A O 1
ATOM 1744 N N . ILE A 1 212 ? -10.272 -5.112 15.336 1.00 92.94 212 ILE A N 1
ATOM 1745 C CA . ILE A 1 212 ? -11.711 -5.349 15.384 1.00 92.94 212 ILE A CA 1
ATOM 1746 C C . ILE A 1 212 ? -11.949 -6.833 15.108 1.00 92.94 212 ILE A C 1
ATOM 1748 O O . ILE A 1 212 ? -11.722 -7.308 14.005 1.00 92.94 212 ILE A O 1
ATOM 1752 N N . ASN A 1 213 ? -12.413 -7.566 16.119 1.00 86.12 213 ASN A N 1
ATOM 1753 C CA . ASN A 1 213 ? -12.541 -9.026 16.029 1.00 86.12 213 ASN A CA 1
ATOM 1754 C C . ASN A 1 213 ? -13.928 -9.506 15.579 1.00 86.12 213 ASN A C 1
ATOM 1756 O O . ASN A 1 213 ? -14.092 -10.686 15.290 1.00 86.12 213 ASN A O 1
ATOM 1760 N N . SER A 1 214 ? -14.947 -8.641 15.616 1.00 91.44 214 SER A N 1
ATOM 1761 C CA . SER A 1 214 ? -16.303 -9.009 15.202 1.00 91.44 214 SER A CA 1
ATOM 1762 C C . SER A 1 214 ? -17.102 -7.790 14.759 1.00 91.44 214 SER A C 1
ATOM 1764 O O . SER A 1 214 ? -17.475 -6.936 15.568 1.00 91.44 214 SER A O 1
ATOM 1766 N N . GLY A 1 215 ? -17.421 -7.745 13.473 1.00 92.06 215 GLY A N 1
ATOM 1767 C CA . GLY A 1 215 ? -18.322 -6.775 12.878 1.00 92.06 215 GLY A CA 1
ATOM 1768 C C . GLY A 1 215 ? -19.744 -6.905 13.428 1.00 92.06 215 GLY A C 1
ATOM 1769 O O . GLY A 1 215 ? -20.394 -5.895 13.692 1.00 92.06 215 GLY A O 1
ATOM 1770 N N . LEU A 1 216 ? -20.193 -8.133 13.717 1.00 93.06 216 LEU A N 1
ATOM 1771 C CA . LEU A 1 216 ? -21.495 -8.391 14.343 1.00 93.06 216 LEU A CA 1
ATOM 1772 C C . LEU A 1 216 ? -21.594 -7.787 15.753 1.00 93.06 216 LEU A C 1
ATOM 1774 O O . LEU A 1 216 ? -22.624 -7.221 16.111 1.00 93.06 216 LEU A O 1
ATOM 1778 N N . ALA A 1 217 ? -20.524 -7.862 16.549 1.00 93.38 217 ALA A N 1
ATOM 1779 C CA . ALA A 1 217 ? -20.502 -7.228 17.866 1.00 93.38 217 ALA A CA 1
ATOM 1780 C C . ALA A 1 217 ? -20.645 -5.700 17.763 1.00 93.38 217 ALA A C 1
ATOM 1782 O O . ALA A 1 217 ? -21.365 -5.097 18.558 1.00 93.38 217 ALA A O 1
ATOM 1783 N N . ILE A 1 218 ? -20.014 -5.082 16.758 1.00 94.75 218 ILE A N 1
ATOM 1784 C CA . ILE A 1 218 ? -20.167 -3.645 16.498 1.00 94.75 218 ILE A CA 1
ATOM 1785 C C . ILE A 1 218 ? -21.592 -3.327 16.038 1.00 94.75 218 ILE A C 1
ATOM 1787 O O . ILE A 1 218 ? -22.175 -2.363 16.525 1.00 94.75 218 ILE A O 1
ATOM 1791 N N . HIS A 1 219 ? -22.174 -4.127 15.143 1.00 94.56 219 HIS A N 1
ATOM 1792 C CA . HIS A 1 219 ? -23.565 -3.961 14.715 1.00 94.56 219 HIS A CA 1
ATOM 1793 C C . HIS A 1 219 ? -24.531 -3.965 15.911 1.00 94.56 219 HIS A C 1
ATOM 1795 O O . HIS A 1 219 ? -25.265 -2.994 16.097 1.00 94.56 219 HIS A O 1
ATOM 1801 N N . ASN A 1 220 ? -24.445 -4.981 16.775 1.00 94.06 220 ASN A N 1
ATOM 1802 C CA . ASN A 1 220 ? -25.277 -5.086 17.979 1.00 94.06 220 ASN A CA 1
ATOM 1803 C C . ASN A 1 220 ? -25.056 -3.902 18.939 1.00 94.06 220 ASN A C 1
ATOM 1805 O O . ASN A 1 220 ? -25.991 -3.419 19.580 1.00 94.06 220 ASN A O 1
ATOM 1809 N N . TRP A 1 221 ? -23.817 -3.410 19.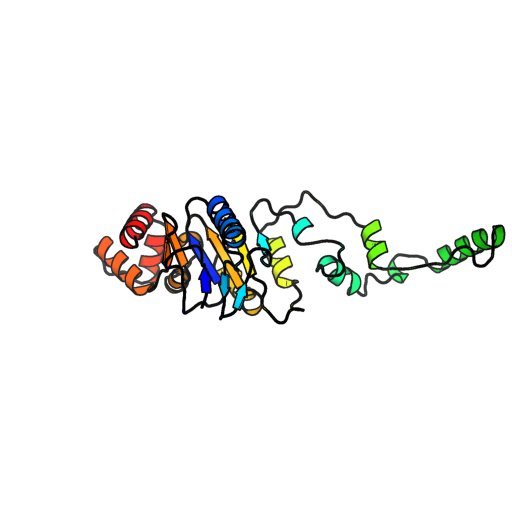044 1.00 95.94 221 TRP A N 1
ATOM 1810 C CA . TRP A 1 221 ? -23.512 -2.214 19.827 1.00 95.94 221 TRP A CA 1
ATOM 1811 C C . TRP A 1 221 ? -24.197 -0.966 19.246 1.00 95.94 221 TRP A C 1
ATOM 1813 O O . TRP A 1 221 ? -24.808 -0.206 20.000 1.00 95.94 221 TRP A O 1
ATOM 1823 N N . VAL A 1 222 ? -24.180 -0.780 17.919 1.00 94.62 222 VAL A N 1
ATOM 1824 C CA . VAL A 1 222 ? -24.872 0.340 17.256 1.00 94.62 222 VAL A CA 1
ATOM 1825 C C . VAL A 1 222 ? -26.380 0.273 17.500 1.00 94.62 222 VAL A C 1
ATOM 1827 O O . VAL A 1 222 ? -26.965 1.292 17.862 1.00 94.62 222 VAL A O 1
ATOM 1830 N N . GLU A 1 223 ? -27.008 -0.900 17.367 1.00 94.31 223 GLU A N 1
ATOM 1831 C CA . GLU A 1 223 ? -28.436 -1.079 17.686 1.00 94.31 223 GLU A CA 1
ATOM 1832 C C . GLU A 1 223 ? -28.760 -0.645 19.123 1.00 94.31 223 GLU A C 1
ATOM 1834 O O . GLU A 1 223 ? -29.731 0.078 19.365 1.00 94.31 223 GLU A O 1
ATOM 1839 N N . SER A 1 224 ? -27.906 -1.030 20.079 1.00 93.69 224 SER A N 1
ATOM 1840 C CA . SER A 1 224 ? -28.088 -0.679 21.490 1.00 93.69 224 SER A CA 1
ATOM 1841 C C . SER A 1 224 ? -27.982 0.829 21.746 1.00 93.69 224 SER A C 1
ATOM 1843 O O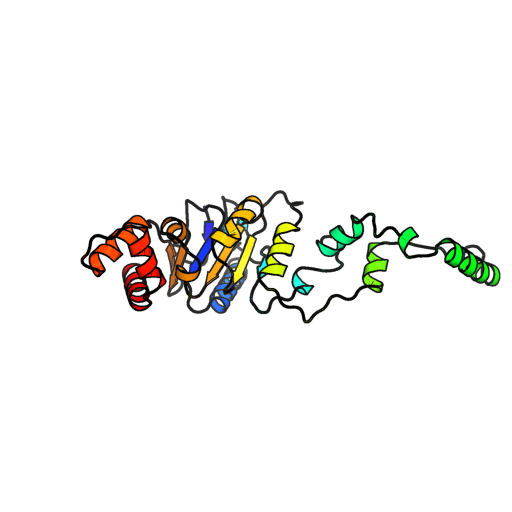 . SER A 1 224 ? -28.811 1.389 22.460 1.00 93.69 224 SER A O 1
ATOM 1845 N N . GLU A 1 225 ? -27.032 1.518 21.106 1.00 94.38 225 GLU A N 1
ATOM 1846 C CA . GLU A 1 225 ? -26.884 2.975 21.219 1.00 94.38 225 GLU A CA 1
ATOM 1847 C C . GLU A 1 225 ? -28.054 3.730 20.575 1.00 94.38 225 GLU A C 1
ATOM 1849 O O . GLU A 1 225 ? -28.452 4.792 21.059 1.00 94.38 225 GLU A O 1
ATOM 1854 N N . GLN A 1 226 ? -28.621 3.182 19.498 1.00 92.38 226 GLN A N 1
ATOM 1855 C CA . GLN A 1 226 ? -29.761 3.767 18.790 1.00 92.38 226 GLN A CA 1
ATOM 1856 C C . GLN A 1 226 ? -31.115 3.371 19.394 1.00 92.38 226 GLN A C 1
ATOM 1858 O O . GLN A 1 226 ? -32.143 3.894 18.964 1.00 92.38 226 GLN A O 1
ATOM 1863 N N . ASN A 1 227 ? -31.142 2.464 20.377 1.00 91.81 227 ASN A N 1
ATOM 1864 C CA . ASN A 1 227 ? -32.362 1.899 20.965 1.00 91.81 227 ASN A CA 1
ATOM 1865 C C . ASN A 1 227 ? -33.371 1.410 19.907 1.00 91.81 227 ASN A C 1
ATOM 1867 O O . ASN A 1 227 ? -34.582 1.592 20.048 1.00 91.81 227 ASN A O 1
ATOM 1871 N N . SER A 1 228 ? -32.870 0.821 18.822 1.00 90.69 228 SER A N 1
ATOM 1872 C CA . SER A 1 228 ? -33.678 0.339 17.700 1.00 90.69 228 SER A CA 1
ATOM 1873 C C . SER A 1 228 ? -33.046 -0.901 17.078 1.00 90.69 228 SER A C 1
ATOM 1875 O O . SER A 1 228 ? -31.827 -1.045 17.082 1.00 90.69 228 SER A O 1
ATOM 1877 N N . SER A 1 229 ? -33.889 -1.798 16.557 1.00 92.94 229 SER A N 1
ATOM 1878 C CA . SER A 1 229 ? -33.414 -2.877 15.690 1.00 92.94 229 SER A CA 1
ATOM 1879 C C . SER A 1 229 ? -33.210 -2.307 14.294 1.00 92.94 229 SER A C 1
ATOM 1881 O O . SER A 1 229 ? -34.108 -1.648 13.765 1.00 92.94 229 SER A O 1
ATOM 1883 N N . LEU A 1 230 ? -32.025 -2.521 13.740 1.00 92.38 230 LEU A N 1
ATOM 1884 C CA . LEU A 1 230 ? -31.570 -1.930 12.490 1.00 92.38 230 LEU A CA 1
ATOM 1885 C C . LEU A 1 230 ? -31.139 -3.039 11.541 1.00 92.38 230 LEU A C 1
ATOM 1887 O O . LEU A 1 230 ? -30.570 -4.045 11.957 1.00 92.38 230 LEU A O 1
ATOM 1891 N N . GLU A 1 231 ? -31.333 -2.844 10.241 1.00 93.19 231 GLU A N 1
ATOM 1892 C CA . GLU A 1 231 ? -30.658 -3.721 9.288 1.00 93.19 231 GLU A CA 1
ATOM 1893 C C . GLU A 1 231 ? -29.140 -3.464 9.314 1.00 93.19 231 GLU A C 1
ATOM 1895 O O . GLU A 1 231 ? -28.682 -2.339 9.529 1.00 93.19 231 GLU A O 1
ATOM 1900 N N . ILE A 1 232 ? -28.332 -4.492 9.027 1.00 91.00 232 ILE A N 1
ATOM 1901 C CA . ILE A 1 232 ? -26.857 -4.412 9.039 1.00 91.00 232 ILE A CA 1
ATOM 1902 C C . ILE A 1 232 ? -26.344 -3.212 8.220 1.00 91.00 232 ILE A C 1
ATOM 1904 O O . ILE A 1 232 ? -25.486 -2.452 8.672 1.00 91.00 232 ILE A O 1
ATOM 1908 N N . ASN A 1 233 ? -26.897 -2.995 7.023 1.00 92.88 233 ASN A N 1
ATOM 1909 C CA . ASN A 1 233 ? -26.495 -1.881 6.162 1.00 92.88 233 ASN A CA 1
ATOM 1910 C C . ASN A 1 233 ? -26.866 -0.513 6.756 1.00 92.88 233 ASN A C 1
ATOM 1912 O O . ASN A 1 233 ? -26.117 0.451 6.595 1.00 92.88 233 ASN A O 1
ATOM 1916 N N . GLU A 1 234 ? -27.999 -0.415 7.452 1.00 93.50 234 GLU A N 1
ATOM 1917 C CA . GLU A 1 234 ? -28.424 0.816 8.121 1.00 93.50 234 GLU A CA 1
ATOM 1918 C C . GLU A 1 234 ? -27.494 1.147 9.288 1.00 93.50 234 GLU A C 1
ATOM 1920 O O . GLU A 1 234 ? -26.991 2.269 9.364 1.00 93.50 234 GLU A O 1
ATOM 1925 N N . SER A 1 235 ? -27.172 0.163 10.138 1.00 93.44 235 SER A N 1
ATOM 1926 C CA . SER A 1 235 ? -26.210 0.350 11.232 1.00 93.44 235 SER A CA 1
ATOM 1927 C C . SER A 1 235 ? -24.847 0.807 10.725 1.00 93.44 235 SER A C 1
ATOM 1929 O O . SER A 1 235 ? -24.237 1.707 11.306 1.00 93.44 235 SER A O 1
ATOM 1931 N N . PHE A 1 236 ? -24.368 0.218 9.625 1.00 94.69 236 PHE A N 1
ATOM 1932 C CA . PHE A 1 236 ? -23.094 0.618 9.040 1.00 94.69 236 PHE A CA 1
ATOM 1933 C C . PHE A 1 236 ? -23.145 2.046 8.483 1.00 94.69 236 PHE A C 1
ATOM 1935 O O . PHE A 1 236 ? -22.220 2.827 8.699 1.00 94.69 236 PHE A O 1
ATOM 1942 N N . ASN A 1 237 ? -24.235 2.424 7.811 1.00 94.19 237 ASN A N 1
ATOM 1943 C CA . ASN A 1 237 ? -24.416 3.781 7.295 1.00 94.19 237 ASN A CA 1
ATOM 1944 C C . ASN A 1 237 ? -24.461 4.831 8.413 1.00 94.19 237 ASN A C 1
ATOM 1946 O O . ASN A 1 237 ? -23.901 5.915 8.240 1.00 94.19 237 ASN A O 1
ATOM 1950 N N . ILE A 1 238 ? -25.078 4.522 9.558 1.00 94.00 238 ILE A N 1
ATOM 1951 C CA . ILE A 1 238 ? -25.035 5.389 10.745 1.00 94.00 238 ILE A CA 1
ATOM 1952 C C . ILE A 1 238 ? -23.587 5.550 11.202 1.00 94.00 238 ILE A C 1
ATOM 1954 O O . ILE A 1 238 ? -23.089 6.670 11.289 1.00 94.00 238 ILE A O 1
ATOM 1958 N N . LEU A 1 239 ? -22.882 4.436 11.415 1.00 93.88 239 LEU A N 1
ATOM 1959 C CA . LEU A 1 239 ? -21.493 4.453 11.865 1.00 93.88 239 LEU A CA 1
ATOM 1960 C C . LEU A 1 239 ? -20.579 5.220 10.899 1.00 93.88 239 LEU A C 1
ATOM 1962 O O . LEU A 1 239 ? -19.695 5.948 11.337 1.00 93.88 239 LEU A O 1
ATOM 1966 N N . LYS A 1 240 ? -20.799 5.105 9.587 1.00 93.75 240 LYS A N 1
ATOM 1967 C CA . LYS A 1 240 ? -20.007 5.786 8.555 1.00 93.75 240 LYS A CA 1
ATOM 1968 C C . LYS A 1 240 ? -20.216 7.300 8.528 1.00 93.75 240 LYS A C 1
ATOM 1970 O O . LYS A 1 240 ? -19.259 8.030 8.270 1.00 93.75 240 LYS A O 1
ATOM 1975 N N . ASN A 1 241 ? -21.435 7.766 8.791 1.00 94.00 241 ASN A N 1
ATOM 1976 C CA . ASN A 1 241 ? -21.813 9.171 8.619 1.00 94.00 241 ASN A CA 1
ATOM 1977 C C . ASN A 1 241 ? -21.850 9.975 9.929 1.00 94.00 241 ASN A C 1
ATOM 1979 O O . ASN A 1 241 ? -21.771 11.200 9.879 1.00 94.00 241 ASN A O 1
ATOM 1983 N N . ASP A 1 242 ? -21.955 9.318 11.086 1.00 94.81 242 ASP A N 1
ATOM 1984 C CA . ASP A 1 242 ? -22.053 9.977 12.390 1.00 94.81 242 ASP A CA 1
ATOM 1985 C C . ASP A 1 242 ? -20.717 9.928 13.153 1.00 94.81 242 ASP A C 1
ATOM 1987 O O . ASP A 1 242 ? -20.352 8.927 13.776 1.00 94.81 242 ASP A O 1
ATOM 1991 N N . GLU A 1 243 ? -19.983 11.045 13.142 1.00 93.50 243 GLU A N 1
ATOM 1992 C CA . GLU A 1 243 ? -18.704 11.174 13.853 1.00 93.50 243 GLU A CA 1
ATOM 1993 C C . GLU A 1 243 ? -18.834 10.995 15.375 1.00 93.50 243 GLU A C 1
ATOM 1995 O O . GLU A 1 243 ? -17.903 10.508 16.023 1.00 93.50 243 GLU A O 1
ATOM 2000 N N . PHE A 1 244 ? -19.976 11.346 15.970 1.00 94.44 244 PHE A N 1
ATOM 2001 C CA . PHE A 1 244 ? -20.186 11.196 17.408 1.00 94.44 244 PHE A CA 1
ATOM 2002 C C . PHE A 1 244 ? -20.317 9.721 17.795 1.00 94.44 244 PHE A C 1
ATOM 2004 O O . PHE A 1 244 ? -19.705 9.282 18.776 1.00 94.44 244 PHE A O 1
ATOM 2011 N N . ILE A 1 245 ? -21.037 8.935 16.992 1.00 94.19 245 ILE A N 1
ATOM 2012 C CA . ILE A 1 245 ? -21.113 7.477 17.156 1.00 94.19 245 ILE A CA 1
ATOM 2013 C C . ILE A 1 245 ? -19.737 6.836 16.947 1.00 94.19 245 ILE A C 1
ATOM 2015 O O . ILE A 1 245 ? -19.337 5.991 17.749 1.00 94.19 245 ILE A O 1
ATOM 2019 N N . GLN A 1 246 ? -18.957 7.288 15.958 1.00 94.44 246 GLN A N 1
ATOM 2020 C CA . GLN A 1 246 ? -17.580 6.814 15.762 1.00 94.44 246 GLN A CA 1
ATOM 2021 C C . GLN A 1 246 ? -16.704 7.067 16.997 1.00 94.44 246 GLN A C 1
ATOM 2023 O O . GLN A 1 246 ? -15.946 6.189 17.407 1.00 94.44 246 GLN A O 1
ATOM 2028 N N . ILE A 1 247 ? -16.794 8.251 17.611 1.00 92.62 247 ILE A N 1
ATOM 2029 C CA . ILE A 1 247 ? -16.037 8.587 18.827 1.00 92.62 247 ILE A CA 1
ATOM 2030 C C . ILE A 1 247 ? -16.459 7.698 20.002 1.00 92.62 247 ILE A C 1
ATOM 2032 O O . ILE A 1 247 ? -15.600 7.214 20.742 1.00 92.62 247 ILE A O 1
ATOM 2036 N N . LYS A 1 248 ? -17.765 7.472 20.181 1.00 94.50 248 LYS A N 1
ATOM 2037 C CA . LYS A 1 248 ? -18.287 6.575 21.219 1.00 94.50 248 LYS A CA 1
ATOM 2038 C C . LYS A 1 248 ? -17.787 5.143 21.037 1.00 94.50 248 LYS A C 1
ATOM 2040 O O . LYS A 1 248 ? -17.300 4.563 22.003 1.00 94.50 248 LYS A O 1
ATOM 2045 N N . LEU A 1 249 ? -17.834 4.613 19.813 1.00 93.06 249 LEU A N 1
ATOM 2046 C CA . LEU A 1 249 ? -17.356 3.263 19.517 1.00 93.06 249 LEU A CA 1
ATOM 2047 C C . LEU A 1 249 ? -15.865 3.125 19.830 1.00 93.06 249 LEU A C 1
ATOM 2049 O O . LEU A 1 249 ? -15.460 2.165 20.473 1.00 93.06 249 LEU A O 1
ATOM 2053 N N . LYS A 1 250 ? -15.043 4.107 19.440 1.00 90.25 250 LYS A N 1
ATOM 2054 C CA . LYS A 1 250 ? -13.603 4.098 19.748 1.00 90.25 250 LYS A CA 1
ATOM 2055 C C . LYS A 1 250 ? -13.356 3.985 21.254 1.00 90.25 250 LYS A C 1
ATOM 2057 O O . LYS A 1 250 ? -12.570 3.149 21.668 1.00 90.25 250 LYS A O 1
ATOM 2062 N N . LYS A 1 251 ? -14.084 4.756 22.070 1.00 89.69 251 LYS A N 1
ATOM 2063 C CA . LYS A 1 251 ? -14.002 4.677 23.540 1.00 89.69 251 LYS A CA 1
ATOM 2064 C C . LYS A 1 251 ? -14.501 3.356 24.122 1.00 89.69 251 LYS A C 1
ATOM 2066 O O . LYS A 1 251 ? -14.122 3.026 25.231 1.00 89.69 251 LYS A O 1
ATOM 2071 N N . TYR A 1 252 ? -15.399 2.661 23.430 1.00 89.38 252 TYR A N 1
ATOM 2072 C CA . TYR A 1 252 ? -15.882 1.347 23.847 1.00 89.38 252 TYR A CA 1
ATOM 2073 C C . TYR A 1 252 ? -14.863 0.237 23.545 1.00 89.38 252 TYR A C 1
ATOM 2075 O O . TYR A 1 252 ? -14.807 -0.754 24.265 1.00 89.38 252 TYR A O 1
ATOM 2083 N N . LEU A 1 253 ? -14.065 0.404 22.485 1.00 86.94 253 LEU A N 1
ATOM 2084 C CA . LEU A 1 253 ? -13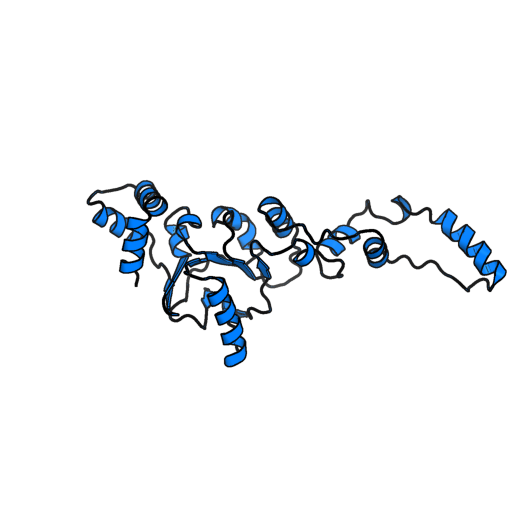.064 -0.573 22.053 1.00 86.94 253 LEU A CA 1
ATOM 2085 C C . LEU A 1 253 ? -11.734 -0.488 22.827 1.00 86.94 253 LEU A C 1
ATOM 2087 O O . LEU A 1 253 ? -10.977 -1.456 22.787 1.00 86.94 253 LEU A O 1
ATOM 2091 N N . ILE A 1 254 ? -11.450 0.643 23.486 1.00 81.88 254 ILE A N 1
ATOM 2092 C CA . ILE A 1 254 ? -10.216 0.951 24.242 1.00 81.88 254 ILE A CA 1
ATOM 2093 C C . ILE A 1 254 ? -10.460 0.799 25.742 1.00 81.88 254 ILE A C 1
ATOM 2095 O O . ILE A 1 254 ? -9.638 0.133 26.407 1.00 81.88 254 ILE A O 1
#